Protein 6MRN (pdb70)

Solvent-accessible surface area: 11794 Å² total; per-residue (Å²): 91,33,2,25,39,26,67,63,10,7,22,4,4,6,29,10,1,61,151,44,121,67,0,7,1,25,28,50,82,65,38,9,0,90,91,27,7,50,114,20,0,22,42,16,0,89,1,7,44,15,9,70,87,132,106,76,102,50,2,115,136,86,26,2,110,93,13,88,66,82,25,14,63,126,0,0,65,66,2,21,0,0,6,10,20,6,3,10,8,82,74,9,124,72,53,144,36,0,56,70,62,10,99,96,23,49,100,79,49,196,43,64,98,19,6,13,2,3,4,0,0,2,24,114,117,40,10,0,8,4,0,1,0,35,22,76,60,28,27,49,61,112,108,7,63,117,84,0,75,40,6,1,90,46,0,0,53,24,30,43,189,147,100,57,77,9,93,3,130,40,14,7,86,67,121,1,13,37,140,67,30,124,32,8,0,1,5,2,4,14,6,6,20,31,10,4,122,70,41,118,34,62,4,103,146,74,16,31,136,66,68,68,98,25,1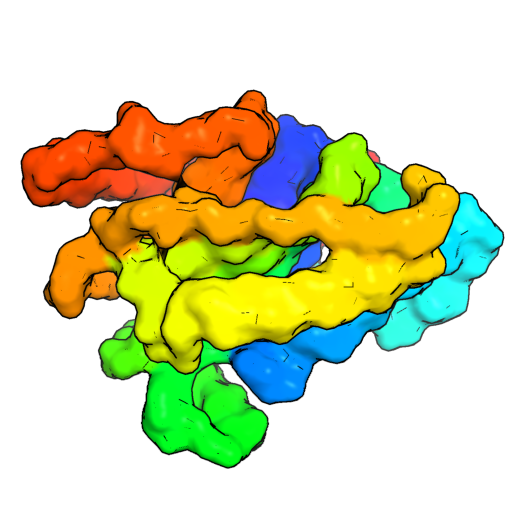33,52,64,6,53,96,24,40,56,90,15,75,138,52,10,81,227,81,82,86,58,58,25,11,95,74

Structure (mmCIF, N/CA/C/O backbone):
data_6MRN
#
_entry.id   6MRN
#
_cell.length_a   40.363
_cell.length_b   74.372
_cell.length_c   77.407
_cell.angle_alpha   90.00
_cell.angle_beta   90.00
_cell.angle_gamma   90.00
#
_symmetry.space_group_name_H-M   'P 21 21 21'
#
loop_
_entity.id
_entity.type
_entity.pdbx_description
1 polymer 'Deubiquitinase and deneddylase Dub2'
2 water water
#
loop_
_atom_site.group_PDB
_atom_site.id
_atom_site.type_symbol
_atom_site.label_atom_id
_atom_site.label_alt_id
_atom_site.label_comp_id
_atom_site.label_asym_id
_atom_site.label_entity_id
_atom_site.label_seq_id
_atom_site.pdbx_PDB_ins_code
_atom_site.Cartn_x
_atom_site.Cartn_y
_atom_site.Cartn_z
_atom_site.occupancy
_atom_site.B_iso_or_equiv
_atom_site.auth_seq_id
_atom_site.auth_comp_id
_atom_site.auth_asym_id
_atom_site.auth_atom_id
_atom_site.pdbx_PDB_model_num
ATOM 1 N N . GLY A 1 1 ? -22.752 17.621 -25.030 1.00 49.08 89 GLY A N 1
ATOM 2 C CA . GLY A 1 1 ? -21.310 17.965 -24.752 1.00 49.90 89 GLY A CA 1
ATOM 3 C C . GLY A 1 1 ? -20.316 17.018 -25.417 1.00 52.64 89 GLY A C 1
ATOM 4 O O . GLY A 1 1 ? -20.531 15.800 -25.446 1.00 49.45 89 GLY A O 1
ATOM 5 N N . ALA A 1 2 ? -19.210 17.562 -25.918 1.00 53.86 90 ALA A N 1
ATOM 6 C CA . ALA A 1 2 ? -18.270 16.775 -26.725 1.00 57.91 90 ALA A CA 1
ATOM 7 C C . ALA A 1 2 ? -17.720 15.514 -26.039 1.00 52.84 90 ALA A C 1
ATOM 8 O O . ALA A 1 2 ? -17.618 14.451 -26.670 1.00 49.32 90 ALA A O 1
ATOM 10 N N . LEU A 1 3 ? -17.405 15.631 -24.748 1.00 47.28 91 LEU A N 1
ATOM 11 C CA . LEU A 1 3 ? -16.741 14.546 -24.001 1.00 43.05 91 LEU A CA 1
ATOM 12 C C . LEU A 1 3 ? -17.701 13.603 -23.294 1.00 41.34 91 LEU A C 1
ATOM 13 O O . LEU A 1 3 ? -17.256 12.822 -22.485 1.00 43.75 91 LEU A O 1
ATOM 18 N N . GLU A 1 4 ? -19.000 13.667 -23.598 1.00 38.79 92 GLU A N 1
ATOM 19 C CA . GLU A 1 4 ? -19.982 12.725 -23.055 1.00 36.98 92 GLU A CA 1
ATOM 20 C C . GLU A 1 4 ? -20.254 11.464 -23.914 1.00 36.79 92 GLU A C 1
ATOM 21 O O . GLU A 1 4 ? -20.901 10.530 -23.436 1.00 34.14 92 GLU A O 1
ATOM 27 N N . ASP A 1 5 ? -19.717 11.411 -25.130 1.00 34.22 93 ASP A N 1
ATOM 28 C CA . ASP A 1 5 ? -19.916 10.294 -26.039 1.00 36.00 93 ASP A CA 1
ATOM 29 C C . ASP A 1 5 ? -18.723 9.310 -25.965 1.00 33.92 93 ASP A C 1
ATOM 30 O O . ASP A 1 5 ? -17.562 9.704 -25.759 1.00 28.75 93 ASP A O 1
ATOM 35 N N . ASN A 1 6 ? -19.026 8.006 -26.034 1.00 35.51 94 ASN A N 1
ATOM 36 C CA . ASN A 1 6 ? -17.997 6.959 -25.875 1.00 34.45 94 ASN A CA 1
ATOM 37 C C . ASN A 1 6 ? -16.782 7.119 -26.809 1.00 38.33 94 ASN A C 1
ATOM 38 O O . ASN A 1 6 ? -15.623 6.972 -26.353 1.00 38.44 94 ASN A O 1
ATOM 43 N N . GLU A 1 7 ? -17.023 7.467 -28.082 1.00 35.42 95 GLU A N 1
ATOM 44 C CA . GLU A 1 7 ? -15.928 7.689 -29.024 1.00 36.16 95 GLU A CA 1
ATOM 45 C C . GLU A 1 7 ? -14.943 8.763 -28.653 1.00 33.86 95 GLU A C 1
ATOM 46 O O . GLU A 1 7 ? -13.734 8.644 -28.919 1.00 29.94 95 GLU A O 1
ATOM 52 N N . HIS A 1 8 ? -15.478 9.882 -28.194 1.00 32.08 96 HIS A N 1
ATOM 53 C CA . HIS A 1 8 ? -14.633 10.975 -27.710 1.00 35.47 96 HIS A CA 1
ATOM 54 C C . HIS A 1 8 ? -13.909 10.558 -26.418 1.00 30.86 96 HIS A C 1
ATOM 55 O O . HIS A 1 8 ? -12.811 11.033 -26.191 1.00 30.62 96 HIS A O 1
ATOM 62 N N . LEU A 1 9 ? -14.482 9.679 -25.601 1.00 27.58 97 LEU A N 1
ATOM 63 C CA . LEU A 1 9 ? -13.723 9.187 -24.431 1.00 30.74 97 LEU A CA 1
ATOM 64 C C . LEU A 1 9 ? -12.619 8.263 -24.925 1.00 29.67 97 LEU A C 1
ATOM 65 O O . LEU A 1 9 ? -11.533 8.235 -24.352 1.00 28.65 97 LEU A O 1
ATOM 70 N N . PHE A 1 10 ? -12.888 7.495 -25.979 1.00 29.32 98 PHE A N 1
ATOM 71 C CA . PHE A 1 10 ? -11.824 6.648 -26.578 1.00 32.46 98 PHE A CA 1
ATOM 72 C C . PHE A 1 10 ? -10.692 7.539 -27.044 1.00 32.02 98 PHE A C 1
ATOM 73 O O . PHE A 1 10 ? -9.538 7.259 -26.749 1.00 30.33 98 PHE A O 1
ATOM 81 N N . GLN A 1 11 ? -11.042 8.623 -27.749 1.00 33.89 99 GLN A N 1
ATOM 82 C CA . GLN A 1 11 ? -10.050 9.543 -28.290 1.00 33.67 99 GLN A CA 1
ATOM 83 C C . GLN A 1 11 ? -9.251 10.205 -27.200 1.00 29.44 99 GLN A C 1
ATOM 84 O O . GLN A 1 11 ? -8.066 10.470 -27.397 1.00 28.17 99 GLN A O 1
ATOM 90 N N . PHE A 1 12 ? -9.892 10.489 -26.064 1.00 27.40 100 PHE A N 1
ATOM 91 C CA . PHE A 1 12 ? -9.178 10.978 -24.884 1.00 26.89 100 PHE A CA 1
ATOM 92 C C . PHE A 1 12 ? -8.213 9.983 -24.278 1.00 27.70 100 PHE A C 1
ATOM 93 O O . PHE A 1 12 ? -7.124 10.328 -23.894 1.00 32.70 100 PHE A O 1
ATOM 101 N N . SER A 1 13 ? -8.602 8.733 -24.194 1.00 27.98 101 SER A N 1
ATOM 102 C CA . SER A 1 13 ? -7.689 7.722 -23.751 1.00 29.46 101 SER A CA 1
ATOM 103 C C . SER A 1 13 ? -6.519 7.490 -24.754 1.00 31.18 101 SER A C 1
ATOM 104 O O . SER A 1 13 ? -5.410 7.221 -24.313 1.00 27.69 101 SER A O 1
ATOM 107 N N . CYS A 1 14 ? -6.765 7.588 -26.064 1.00 29.26 102 CYS A N 1
ATOM 108 C CA . CYS A 1 14 ? -5.686 7.669 -27.025 1.00 28.89 102 CYS A CA 1
ATOM 109 C C . CYS A 1 14 ? -4.760 8.839 -26.742 1.00 29.84 102 CYS A C 1
ATOM 110 O O . CYS A 1 14 ? -3.542 8.687 -26.729 1.00 33.06 102 CYS A O 1
ATOM 113 N N . LEU A 1 15 ? -5.311 10.006 -26.483 1.00 31.43 103 LEU A N 1
ATOM 114 C CA . LEU A 1 15 ? -4.464 11.183 -26.225 1.00 31.99 103 LEU A CA 1
ATOM 115 C C . LEU A 1 15 ? -3.600 10.989 -24.983 1.00 32.78 103 LEU A C 1
ATOM 116 O O . LEU A 1 15 ? -2.407 11.281 -25.018 1.00 35.37 103 LEU A O 1
ATOM 121 N N . MET A 1 16 ? -4.164 10.439 -23.907 1.00 31.54 104 MET A N 1
ATOM 122 C CA . MET A 1 16 ? -3.362 10.190 -22.719 1.00 32.42 104 MET A CA 1
ATOM 123 C C . MET A 1 16 ? -2.237 9.198 -22.982 1.00 36.15 104 MET A C 1
ATOM 124 O O . MET A 1 16 ? -1.138 9.369 -22.436 1.00 32.79 104 MET A O 1
ATOM 129 N N . GLN A 1 17 ? -2.495 8.218 -23.862 1.00 37.08 105 GLN A N 1
ATOM 130 C CA . GLN A 1 17 ? -1.449 7.299 -24.343 1.00 38.78 105 GLN A CA 1
ATOM 131 C C . GLN A 1 17 ? -0.353 8.030 -25.122 1.00 35.35 105 GLN A C 1
ATOM 132 O O . GLN A 1 17 ? 0.828 7.779 -24.851 1.00 31.63 105 GLN A O 1
ATOM 138 N N . ASN A 1 18 ? -0.710 8.935 -26.028 1.00 35.62 106 ASN A N 1
ATOM 139 C CA . ASN A 1 18 ? 0.324 9.664 -26.804 1.00 36.45 106 ASN A CA 1
ATOM 140 C C . ASN A 1 18 ? 1.072 10.698 -25.947 1.00 36.73 106 ASN A C 1
ATOM 141 O O . ASN A 1 18 ? 2.238 10.931 -26.136 1.00 38.19 106 ASN A O 1
ATOM 146 N N . LYS A 1 19 ? 0.423 11.263 -24.951 1.00 41.96 107 LYS A N 1
ATOM 147 C CA . LYS A 1 19 ? 1.122 12.166 -24.021 1.00 42.40 107 LYS A CA 1
ATOM 148 C C . LYS A 1 19 ? 2.030 11.410 -23.044 1.00 40.88 107 LYS A C 1
ATOM 149 O O . LYS A 1 19 ? 3.183 11.761 -22.887 1.00 40.43 107 LYS A O 1
ATOM 155 N N . HIS A 1 20 ? 1.496 10.388 -22.385 1.00 38.46 108 HIS A N 1
ATOM 156 C CA . HIS A 1 20 ? 2.190 9.741 -21.269 1.00 37.55 108 HIS A CA 1
ATOM 157 C C . HIS A 1 20 ? 2.813 8.373 -21.565 1.00 36.64 108 HIS A C 1
ATOM 158 O O . HIS A 1 20 ? 3.607 7.902 -20.783 1.00 36.65 108 HIS A O 1
ATOM 165 N N . ARG A 1 21 ? 2.445 7.726 -22.665 1.00 38.33 109 ARG A N 1
ATOM 166 C CA . ARG A 1 21 ? 3.055 6.443 -23.072 1.00 39.95 109 ARG A CA 1
ATOM 167 C C . ARG A 1 21 ? 2.960 5.280 -22.069 1.00 36.48 109 ARG A C 1
ATOM 168 O O . ARG A 1 21 ? 3.740 4.336 -22.139 1.00 31.52 109 ARG A O 1
ATOM 176 N N . ARG A 1 22 ? 2.008 5.331 -21.146 1.00 37.21 110 ARG A N 1
ATOM 177 C CA . ARG A 1 22 ? 1.822 4.239 -20.191 1.00 34.48 110 ARG A CA 1
ATOM 178 C C . ARG A 1 22 ? 0.350 3.907 -19.893 1.00 32.21 110 ARG A C 1
ATOM 179 O O . ARG A 1 22 ? 0.084 3.182 -18.926 1.00 29.56 110 ARG A O 1
ATOM 187 N N . VAL A 1 23 ? -0.569 4.363 -20.759 1.00 27.61 111 VAL A N 1
ATOM 188 C CA . VAL A 1 23 ? -2.008 4.233 -20.560 1.00 26.30 111 VAL A CA 1
ATOM 189 C C . VAL A 1 23 ? -2.601 3.310 -21.632 1.00 27.26 111 VAL A C 1
ATOM 190 O O . VAL A 1 23 ? -2.377 3.511 -22.817 1.00 29.33 111 VAL A O 1
ATOM 194 N N . LEU A 1 24 ? -3.373 2.320 -21.210 1.00 26.32 112 LEU A N 1
ATOM 195 C CA . LEU A 1 24 ? -4.110 1.501 -22.107 1.00 27.73 112 LEU A CA 1
ATOM 196 C C . LEU A 1 24 ? -5.406 2.232 -22.532 1.00 28.78 112 LEU A C 1
ATOM 197 O O . LEU A 1 24 ? -6.307 2.409 -21.681 1.00 27.93 112 LEU A O 1
ATOM 202 N N . PRO A 1 25 ? -5.528 2.591 -23.848 1.00 27.15 113 PRO A N 1
ATOM 203 C CA . PRO A 1 25 ? -6.780 3.082 -24.350 1.00 27.16 113 PRO A CA 1
ATOM 204 C C . PRO A 1 25 ? -7.916 2.111 -24.108 1.00 27.18 113 PRO A C 1
ATOM 205 O O . PRO A 1 25 ? -7.728 0.902 -24.142 1.00 31.53 113 PRO A O 1
ATOM 209 N N . ILE A 1 26 ? -9.093 2.636 -23.846 1.00 29.40 114 ILE A N 1
ATOM 210 C CA . ILE A 1 26 ? -10.246 1.785 -23.555 1.00 32.12 114 ILE A CA 1
ATOM 211 C C . ILE A 1 26 ? -10.920 1.278 -24.841 1.00 30.98 114 ILE A C 1
ATOM 212 O O . ILE A 1 26 ? -10.674 1.791 -25.916 1.00 31.95 114 ILE A O 1
ATOM 217 N N . ASP A 1 27 ? -11.687 0.200 -24.703 1.00 32.51 115 ASP A N 1
ATOM 218 C CA . ASP A 1 27 ? -12.249 -0.604 -25.777 1.00 34.40 115 ASP A CA 1
ATOM 219 C C . ASP A 1 27 ? -13.759 -0.403 -25.831 1.00 34.36 115 ASP A C 1
ATOM 220 O O . ASP A 1 27 ? -14.510 -1.094 -25.166 1.00 33.83 115 ASP A O 1
ATOM 225 N N . ILE A 1 28 ? -14.198 0.523 -26.647 1.00 31.78 116 ILE A N 1
ATOM 226 C CA . ILE A 1 28 ? -15.610 0.854 -26.657 1.00 35.30 116 ILE A CA 1
ATOM 227 C C . ILE A 1 28 ? -16.511 -0.168 -27.378 1.00 36.75 116 ILE A C 1
ATOM 228 O O . ILE A 1 28 ? -17.721 -0.202 -27.130 1.00 37.78 116 ILE A O 1
ATOM 233 N N . CYS A 1 29 ? -15.935 -1.034 -28.211 1.00 36.03 117 CYS A N 1
ATOM 234 C CA . CYS A 1 29 ? -16.689 -2.193 -28.721 1.00 39.59 117 CYS A CA 1
ATOM 235 C C . CYS A 1 29 ? -17.080 -3.228 -27.670 1.00 36.50 117 CYS A C 1
ATOM 236 O O . CYS A 1 29 ? -17.918 -4.089 -27.968 1.00 32.38 117 CYS A O 1
ATOM 239 N N . ASN A 1 30 ? -16.522 -3.118 -26.455 1.00 34.33 118 ASN A N 1
ATOM 240 C CA . ASN A 1 30 ? -16.939 -3.885 -25.272 1.00 34.21 118 ASN A CA 1
ATOM 241 C C . ASN A 1 30 ? -17.497 -2.970 -24.133 1.00 33.71 118 ASN A C 1
ATOM 242 O O . ASN A 1 30 ? -16.882 -2.826 -23.061 1.00 30.08 118 ASN A O 1
ATOM 247 N N . PRO A 1 31 ? -18.692 -2.377 -24.339 1.00 34.44 119 PRO A N 1
ATOM 248 C CA . PRO A 1 31 ? -19.240 -1.436 -23.339 1.00 33.93 119 PRO A CA 1
ATOM 249 C C . PRO A 1 31 ? -19.323 -2.004 -21.919 1.00 32.79 119 PRO A C 1
ATOM 250 O O . PRO A 1 31 ? -19.802 -3.094 -21.748 1.00 33.14 119 PRO A O 1
ATOM 254 N N . LEU A 1 32 ? -18.859 -1.275 -20.911 1.00 30.95 120 LEU A N 1
ATOM 255 C CA . LEU A 1 32 ? -19.019 -1.738 -19.540 1.00 31.82 120 LEU A CA 1
ATOM 256 C C . LEU A 1 32 ? -20.162 -1.037 -18.842 1.00 31.42 120 LEU A C 1
ATOM 257 O O . LEU A 1 32 ? -20.441 0.151 -19.082 1.00 32.76 120 LEU A O 1
ATOM 262 N N . THR A 1 33 ? -20.799 -1.805 -17.966 1.00 30.78 121 THR A N 1
ATOM 263 C CA . THR A 1 33 ? -21.839 -1.351 -17.100 1.00 29.90 121 THR A CA 1
ATOM 264 C C . THR A 1 33 ? -21.569 -1.982 -15.740 1.00 33.33 121 THR A C 1
ATOM 265 O O . THR A 1 33 ? -20.604 -2.738 -15.574 1.00 32.11 121 THR A O 1
ATOM 269 N N . LYS A 1 34 ? -22.438 -1.713 -14.777 1.00 32.55 122 LYS A N 1
ATOM 270 C CA . LYS A 1 34 ? -22.337 -2.337 -13.476 1.00 37.01 122 LYS A CA 1
ATOM 271 C C . LYS A 1 34 ? -22.479 -3.858 -13.558 1.00 38.18 122 LYS A C 1
ATOM 272 O O . LYS A 1 34 ? -21.987 -4.578 -12.712 1.00 41.25 122 LYS A O 1
ATOM 278 N N . PHE A 1 35 ? -23.132 -4.354 -14.595 1.00 40.01 123 PHE A N 1
ATOM 279 C CA . PHE A 1 35 ? -23.273 -5.799 -14.781 1.00 38.38 123 PHE A CA 1
ATOM 280 C C . PHE A 1 35 ? -21.987 -6.557 -15.158 1.00 36.54 123 PHE A C 1
ATOM 281 O O . PHE A 1 35 ? -21.800 -7.687 -14.732 1.00 40.68 123 PHE A O 1
ATOM 289 N N . ASN A 1 36 ? -21.081 -5.945 -15.899 1.00 33.03 124 ASN A N 1
ATOM 290 C CA . ASN A 1 36 ? -19.931 -6.680 -16.429 1.00 31.02 124 ASN A CA 1
ATOM 291 C C . ASN A 1 36 ? -18.561 -6.057 -16.196 1.00 29.76 124 ASN A C 1
ATOM 292 O O . ASN A 1 36 ? -17.562 -6.602 -16.655 1.00 28.41 124 ASN A O 1
ATOM 297 N N . PHE A 1 37 ? -18.504 -4.895 -15.565 1.00 31.16 125 PHE A N 1
ATOM 298 C CA . PHE A 1 37 ? -17.220 -4.203 -15.386 1.00 34.51 125 PHE A CA 1
ATOM 299 C C . PHE A 1 37 ? -16.239 -5.023 -14.587 1.00 33.98 125 PHE A C 1
ATOM 300 O O . PHE A 1 37 ? -15.139 -5.118 -15.012 1.00 35.81 125 PHE A O 1
ATOM 308 N N . LEU A 1 38 ? -16.621 -5.674 -13.495 1.00 36.34 126 LEU A N 1
ATOM 309 C CA . LEU A 1 38 ? -15.607 -6.382 -12.672 1.00 39.28 126 LEU A CA 1
ATOM 310 C C . LEU A 1 38 ? -14.945 -7.507 -13.463 1.00 36.24 126 LEU A C 1
ATOM 311 O O . LEU A 1 38 ? -13.720 -7.621 -13.553 1.00 36.86 126 LEU A O 1
ATOM 316 N N . GLU A 1 39 ? -15.766 -8.346 -14.044 1.00 37.65 127 GLU A N 1
ATOM 317 C CA . GLU A 1 39 ? -15.267 -9.364 -14.962 1.00 40.29 127 GLU A CA 1
ATOM 318 C C . GLU A 1 39 ? -14.316 -8.833 -16.048 1.00 37.58 127 GLU A C 1
ATOM 319 O O . GLU A 1 39 ? -13.307 -9.484 -16.316 1.00 37.95 127 GLU A O 1
ATOM 325 N N . CYS A 1 40 ? -14.622 -7.697 -16.676 1.00 33.18 128 CYS A N 1
ATOM 326 C CA . CYS A 1 40 ? -13.796 -7.235 -17.804 1.00 36.88 128 CYS A CA 1
ATOM 327 C C . CYS A 1 40 ? -12.439 -6.650 -17.336 1.00 36.60 128 CYS A C 1
ATOM 328 O O . CYS A 1 40 ? -11.397 -6.838 -17.990 1.00 34.85 128 CYS A O 1
ATOM 331 N N . ILE A 1 41 ? -12.456 -5.975 -16.188 1.00 35.31 129 ILE A N 1
ATOM 332 C CA . ILE A 1 41 ? -11.237 -5.493 -15.534 1.00 32.98 129 ILE A CA 1
ATOM 333 C C . ILE A 1 41 ? -10.301 -6.665 -15.238 1.00 31.98 129 ILE A C 1
ATOM 334 O O . ILE A 1 41 ? -9.071 -6.584 -15.502 1.00 28.19 129 ILE A O 1
ATOM 339 N N . CYS A 1 42 ? -10.880 -7.730 -14.674 1.00 29.54 130 CYS A N 1
ATOM 340 C CA . CYS A 1 42 ? -10.131 -8.954 -14.465 1.00 32.10 130 CYS A CA 1
ATOM 341 C C . CYS A 1 42 ? -9.565 -9.535 -15.756 1.00 31.55 130 CYS A C 1
ATOM 342 O O . CYS A 1 42 ? -8.356 -9.765 -15.797 1.00 32.33 130 CYS A O 1
ATOM 345 N N . ASN A 1 43 ? -10.375 -9.703 -16.808 1.00 31.38 131 ASN A N 1
ATOM 346 C CA . ASN A 1 43 ? -9.861 -10.270 -18.082 1.00 34.63 131 ASN A CA 1
ATOM 347 C C . ASN A 1 43 ? -8.730 -9.467 -18.671 1.00 31.62 131 ASN A C 1
ATOM 348 O O . ASN A 1 43 ? -7.779 -10.019 -19.169 1.00 33.78 131 ASN A O 1
ATOM 353 N N . CYS A 1 44 ? -8.835 -8.162 -18.583 1.00 31.76 132 CYS A N 1
ATOM 354 C CA . CYS A 1 44 ? -7.819 -7.279 -19.099 1.00 33.97 132 CYS A CA 1
ATOM 355 C C . CYS A 1 44 ? -6.437 -7.442 -18.409 1.00 36.95 132 CYS A C 1
ATOM 356 O O . CYS A 1 44 ? -5.407 -7.530 -19.092 1.00 36.35 132 CYS A O 1
ATOM 359 N N . LEU A 1 45 ? -6.434 -7.538 -17.071 1.00 35.50 133 LEU A N 1
ATOM 360 C CA . LEU A 1 45 ? -5.204 -7.664 -16.284 1.00 33.59 133 LEU A CA 1
ATOM 361 C C . LEU A 1 45 ? -4.555 -9.045 -16.372 1.00 34.06 133 LEU A C 1
ATOM 362 O O . LEU A 1 45 ? -3.320 -9.128 -16.348 1.00 37.06 133 LEU A O 1
ATOM 367 N N . MET A 1 46 ? -5.363 -10.115 -16.398 1.00 32.36 134 MET A N 1
ATOM 368 C CA . MET A 1 46 ? -4.877 -11.469 -16.769 1.00 32.69 134 MET A CA 1
ATOM 369 C C . MET A 1 46 ? -4.256 -11.431 -18.179 1.00 30.71 134 MET A C 1
ATOM 370 O O . MET A 1 46 ? -3.281 -12.091 -18.392 1.00 28.80 134 MET A O 1
ATOM 375 N N . THR A 1 47 ? -4.836 -10.704 -19.144 1.00 29.60 135 THR A N 1
ATOM 376 C CA . THR A 1 47 ? -4.222 -10.640 -20.485 1.00 32.38 135 THR A CA 1
ATOM 377 C C . THR A 1 47 ? -2.850 -9.935 -20.409 1.00 34.06 135 THR A C 1
ATOM 378 O O . THR A 1 47 ? -1.880 -10.332 -21.082 1.00 33.14 135 THR A O 1
ATOM 382 N N . LYS A 1 48 ? -2.793 -8.895 -19.585 1.00 30.79 136 LYS A N 1
ATOM 383 C CA . LYS A 1 48 ? -1.572 -8.126 -19.354 1.00 29.63 136 LYS A CA 1
ATOM 384 C C . LYS A 1 48 ? -0.515 -8.982 -18.713 1.00 32.01 136 LYS A C 1
ATOM 385 O O . LYS A 1 48 ? 0.652 -8.943 -19.114 1.00 34.51 136 LYS A O 1
ATOM 391 N N . GLN A 1 49 ? -0.933 -9.783 -17.741 1.00 34.10 137 GLN A N 1
ATOM 392 C CA . GLN A 1 49 ? -0.042 -10.716 -17.052 1.00 35.79 137 GLN A CA 1
ATOM 393 C C . GLN A 1 49 ? 0.499 -11.825 -17.975 1.00 35.14 137 GLN A C 1
ATOM 394 O O . GLN A 1 49 ? 1.671 -12.239 -17.886 1.00 33.07 137 GLN A O 1
ATOM 400 N N . SER A 1 50 ? -0.366 -12.340 -18.826 1.00 31.73 138 SER A N 1
ATOM 401 C CA . SER A 1 50 ? 0.075 -13.337 -19.782 1.00 37.87 138 SER A CA 1
ATOM 402 C C . SER A 1 50 ? 1.084 -12.736 -20.779 1.00 36.34 138 SER A C 1
ATOM 403 O O . SER A 1 50 ? 2.087 -13.356 -21.070 1.00 37.35 138 SER A O 1
ATOM 406 N N . VAL A 1 51 ? 0.843 -11.525 -21.275 1.00 33.47 139 VAL A N 1
ATOM 407 C CA . VAL A 1 51 ? 1.838 -10.859 -22.151 1.00 34.42 139 VAL A CA 1
ATOM 408 C C . VAL A 1 51 ? 3.212 -10.745 -21.483 1.00 32.90 139 VAL A C 1
ATOM 409 O O . VAL A 1 51 ? 4.234 -10.900 -22.151 1.00 30.06 139 VAL A O 1
ATOM 413 N N . ASN A 1 52 ? 3.224 -10.488 -20.165 1.00 32.98 140 ASN A N 1
ATOM 414 C CA . ASN A 1 52 ? 4.468 -10.439 -19.367 1.00 29.73 140 ASN A CA 1
ATOM 415 C C . ASN A 1 52 ? 5.302 -11.685 -19.433 1.00 30.07 140 ASN A C 1
ATOM 416 O O . ASN A 1 52 ? 6.534 -11.574 -19.381 1.00 31.10 140 ASN A O 1
ATOM 421 N N . VAL A 1 53 ? 4.678 -12.862 -19.558 1.00 30.47 141 VAL A N 1
ATOM 422 C CA . VAL A 1 53 ? 5.445 -14.140 -19.734 1.00 32.87 141 VAL A CA 1
ATOM 423 C C . VAL A 1 53 ? 5.361 -14.762 -21.109 1.00 32.87 141 VAL A C 1
ATOM 424 O O . VAL A 1 53 ? 5.339 -15.982 -21.264 1.00 32.28 141 VAL A O 1
ATOM 428 N N . ASN A 1 54 ? 5.294 -13.894 -22.106 1.00 36.21 142 ASN A N 1
ATOM 429 C CA . ASN A 1 54 ? 5.413 -14.275 -23.505 1.00 36.30 142 ASN A CA 1
ATOM 430 C C . ASN A 1 54 ? 4.341 -15.227 -23.985 1.00 38.48 142 ASN A C 1
ATOM 431 O O . ASN A 1 54 ? 4.604 -15.989 -24.908 1.00 45.02 142 ASN A O 1
ATOM 436 N N . GLU A 1 55 ? 3.160 -15.189 -23.366 1.00 38.94 143 GLU A N 1
ATOM 437 C CA . GLU A 1 55 ? 1.984 -15.899 -23.868 1.00 42.66 143 GLU A CA 1
ATOM 438 C C . GLU A 1 55 ? 1.104 -14.937 -24.683 1.00 46.00 143 GLU A C 1
ATOM 439 O O . GLU A 1 55 ? 0.433 -14.076 -24.126 1.00 50.20 143 GLU A O 1
ATOM 445 N N . THR A 1 56 ? 1.112 -15.093 -26.004 1.00 45.47 144 THR A N 1
ATOM 446 C CA . THR A 1 56 ? 0.385 -14.195 -26.906 1.00 48.30 144 THR A CA 1
ATOM 447 C C . THR A 1 56 ? -1.055 -14.629 -27.250 1.00 45.75 144 THR A C 1
ATOM 448 O O . THR A 1 56 ? -1.798 -13.881 -27.869 1.00 48.62 144 THR A O 1
ATOM 452 N N . ASP A 1 57 ? -1.457 -15.833 -26.900 1.00 45.80 145 ASP A N 1
ATOM 453 C CA . ASP A 1 57 ? -2.734 -16.360 -27.425 1.00 50.82 145 ASP A CA 1
ATOM 454 C C . ASP A 1 57 ? -3.973 -15.662 -26.811 1.00 51.24 145 ASP A C 1
ATOM 455 O O . ASP A 1 57 ? -4.864 -15.216 -27.526 1.00 48.18 145 ASP A O 1
ATOM 460 N N . MET A 1 58 ? -4.005 -15.577 -25.488 1.00 53.45 146 MET A N 1
ATOM 461 C CA . MET A 1 58 ? -5.020 -14.820 -24.769 1.00 53.73 146 MET A CA 1
ATOM 462 C C . MET A 1 58 ? -4.637 -13.379 -24.923 1.00 56.76 146 MET A C 1
ATOM 463 O O . MET A 1 58 ? -3.814 -12.891 -24.170 1.00 75.30 146 MET A O 1
ATOM 468 N N . CYS A 1 59 ? -5.224 -12.689 -25.868 1.00 51.30 147 CYS A N 1
ATOM 469 C CA . CYS A 1 59 ? -4.638 -11.434 -26.345 1.00 51.85 147 CYS A CA 1
ATOM 470 C C . CYS A 1 59 ? -5.125 -11.326 -27.755 1.00 51.39 147 CYS A C 1
ATOM 471 O O . CYS A 1 59 ? -5.790 -10.343 -28.086 1.00 43.92 147 CYS A O 1
ATOM 474 N N . GLU A 1 60 ? -4.823 -12.354 -28.559 1.00 47.53 148 GLU A N 1
ATOM 475 C CA . GLU A 1 60 ? -5.519 -12.580 -29.816 1.00 51.35 148 GLU A CA 1
ATOM 476 C C . GLU A 1 60 ? -7.007 -12.755 -29.494 1.00 50.24 148 GLU A C 1
ATOM 477 O O . GLU A 1 60 ? -7.842 -12.072 -30.069 1.00 52.67 148 GLU A O 1
ATOM 483 N N . LEU A 1 61 ? -7.321 -13.618 -28.525 1.00 48.65 149 LEU A N 1
ATOM 484 C CA . LEU A 1 61 ? -8.697 -13.789 -27.990 1.00 47.22 149 LEU A CA 1
ATOM 485 C C . LEU A 1 61 ? -9.426 -12.507 -27.518 1.00 44.19 149 LEU A C 1
ATOM 486 O O . LEU A 1 61 ? -10.605 -12.341 -27.778 1.00 40.08 149 LEU A O 1
ATOM 491 N N . PHE A 1 62 ? -8.747 -11.624 -26.799 1.00 39.35 150 PHE A N 1
ATOM 492 C CA . PHE A 1 62 ? -9.397 -10.422 -26.253 1.00 39.86 150 PHE A CA 1
ATOM 493 C C . PHE A 1 62 ? -9.128 -9.100 -27.022 1.00 36.32 150 PHE A C 1
ATOM 494 O O . PHE A 1 62 ? -9.505 -8.016 -26.564 1.00 29.64 150 PHE A O 1
ATOM 502 N N . CYS A 1 63 ? -8.502 -9.216 -28.198 1.00 36.13 151 CYS A N 1
ATOM 503 C CA . CYS A 1 63 ? -8.062 -8.063 -28.989 1.0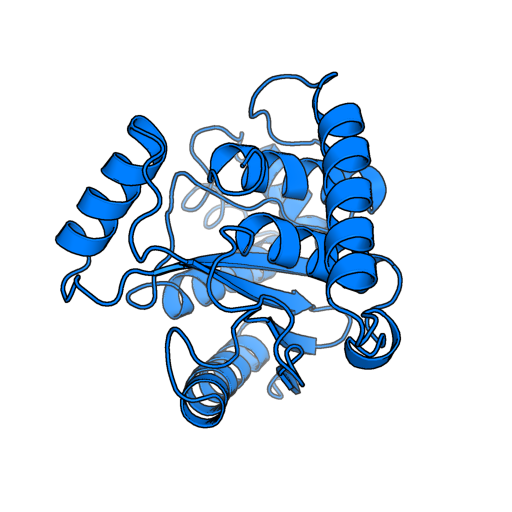0 36.89 151 CYS A CA 1
ATOM 504 C C . CYS A 1 63 ? -9.296 -7.291 -29.385 1.00 33.73 151 CYS A C 1
ATOM 505 O O . CYS A 1 63 ? -10.238 -7.912 -29.776 1.00 32.00 151 CYS A O 1
ATOM 508 N N . PRO A 1 64 ? -9.302 -5.949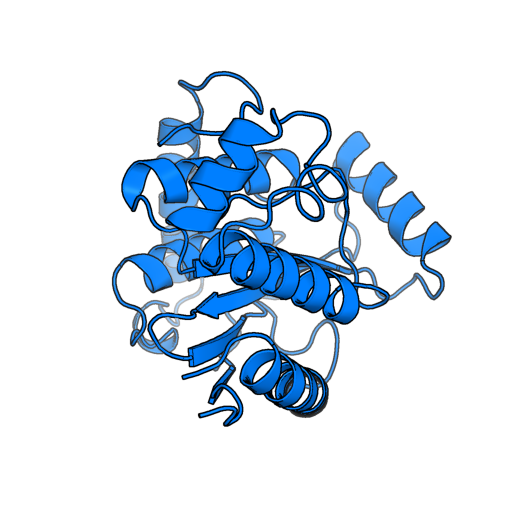 -29.214 1.00 33.09 152 PRO A N 1
ATOM 509 C CA . PRO A 1 64 ? -10.358 -5.080 -29.728 1.00 32.79 152 PRO A CA 1
ATOM 510 C C . PRO A 1 64 ? -10.468 -5.156 -31.277 1.00 35.10 152 PRO A C 1
ATOM 511 O O . PRO A 1 64 ? -9.432 -5.189 -31.964 1.00 36.34 152 PRO A O 1
ATOM 515 N N . PRO A 1 65 ? -11.695 -5.215 -31.816 1.00 34.33 153 PRO A N 1
ATOM 516 C CA . PRO A 1 65 ? -11.856 -5.539 -33.255 1.00 38.25 153 PRO A CA 1
ATOM 517 C C . PRO A 1 65 ? -11.187 -4.570 -34.223 1.00 35.08 153 PRO A C 1
ATOM 518 O O . PRO A 1 65 ? -10.850 -4.976 -35.296 1.00 38.26 153 PRO A O 1
ATOM 522 N N . THR A 1 66 ? -11.028 -3.310 -33.819 1.00 36.03 154 THR A N 1
ATOM 523 C CA . THR A 1 66 ? -10.367 -2.265 -34.596 1.00 37.45 154 THR A CA 1
ATOM 524 C C . THR A 1 66 ? -8.875 -2.085 -34.318 1.00 35.39 154 THR A C 1
ATOM 525 O O . THR A 1 66 ? -8.314 -1.047 -34.645 1.00 35.18 154 THR A O 1
ATOM 529 N N . CYS A 1 67 ? -8.231 -3.082 -33.726 1.00 36.62 155 CYS A N 1
ATOM 530 C CA . CYS A 1 67 ? -6.823 -2.976 -33.308 1.00 36.87 155 CYS A CA 1
ATOM 531 C C . CYS A 1 67 ? -6.174 -4.245 -33.793 1.00 35.09 155 CYS A C 1
ATOM 532 O O . CYS A 1 67 ? -6.809 -5.273 -33.733 1.00 42.78 155 CYS A O 1
ATOM 535 N N . THR A 1 68 ? -4.940 -4.206 -34.271 1.00 36.10 156 THR A N 1
ATOM 536 C CA . THR A 1 68 ? -4.284 -5.446 -34.631 1.00 38.65 156 THR A CA 1
ATOM 537 C C . THR A 1 68 ? -3.796 -6.127 -33.324 1.00 38.56 156 THR A C 1
ATOM 538 O O . THR A 1 68 ? -3.416 -5.446 -32.370 1.00 35.72 156 THR A O 1
ATOM 542 N N . PRO A 1 69 ? -3.849 -7.468 -33.275 1.00 39.85 157 PRO A N 1
ATOM 543 C CA . PRO A 1 69 ? -3.357 -8.265 -32.138 1.00 43.96 157 PRO A CA 1
ATOM 544 C C . PRO A 1 69 ? -1.932 -7.913 -31.684 1.00 43.45 157 PRO A C 1
ATOM 545 O O . PRO A 1 69 ? -1.718 -7.743 -30.488 1.00 41.22 157 PRO A O 1
ATOM 549 N N . GLU A 1 70 ? -0.989 -7.790 -32.618 1.00 37.62 158 GLU A N 1
ATOM 550 C CA . GLU A 1 70 ? 0.376 -7.466 -32.236 1.00 42.86 158 GLU A CA 1
ATOM 551 C C . GLU A 1 70 ? 0.451 -6.086 -31.592 1.00 39.54 158 GLU A C 1
ATOM 552 O O . GLU A 1 70 ? 1.074 -5.923 -30.543 1.00 45.09 158 GLU A O 1
ATOM 558 N N . ASN A 1 71 ? -0.214 -5.104 -32.178 1.00 37.88 159 ASN A N 1
ATOM 559 C CA . ASN A 1 71 ? -0.248 -3.759 -31.579 1.00 35.15 159 ASN A CA 1
ATOM 560 C C . ASN A 1 71 ? -0.910 -3.726 -30.153 1.00 32.11 159 ASN A C 1
ATOM 561 O O . ASN A 1 71 ? -0.504 -2.936 -29.269 1.00 31.60 159 ASN A O 1
ATOM 566 N N . TYR A 1 72 ? -1.910 -4.573 -29.949 1.00 31.00 160 TYR A N 1
ATOM 567 C CA . TYR A 1 72 ? -2.569 -4.673 -28.665 1.00 32.90 160 TYR A CA 1
ATOM 568 C C . TYR A 1 72 ? -1.587 -5.254 -27.628 1.00 33.51 160 TYR A C 1
ATOM 569 O O . TYR A 1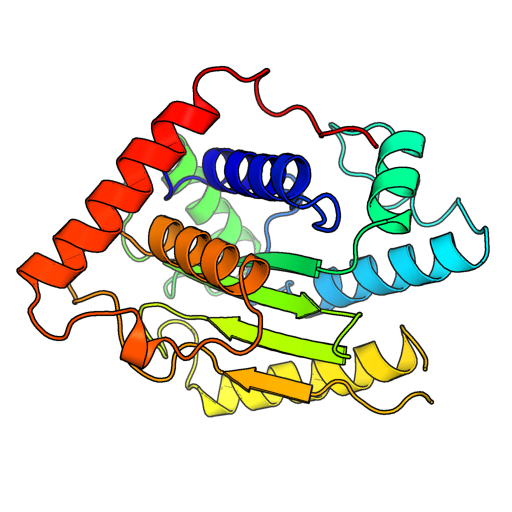 72 ? -1.465 -4.758 -26.522 1.00 32.73 160 TYR A O 1
ATOM 578 N N . ARG A 1 73 ? -0.847 -6.269 -28.035 1.00 36.30 161 ARG A N 1
ATOM 579 C CA . ARG A 1 73 ? 0.161 -6.889 -27.185 1.00 38.32 161 ARG A CA 1
ATOM 580 C C . ARG A 1 73 ? 1.210 -5.873 -26.769 1.00 37.44 161 ARG A C 1
ATOM 581 O O . ARG A 1 73 ? 1.614 -5.813 -25.597 1.00 31.30 161 ARG A O 1
ATOM 589 N N . ARG A 1 74 ? 1.646 -5.079 -27.742 1.00 36.48 162 ARG A N 1
ATOM 590 C CA . ARG A 1 74 ? 2.657 -4.065 -27.487 1.00 37.97 162 ARG A CA 1
ATOM 591 C C . ARG A 1 74 ? 2.174 -3.022 -26.499 1.00 35.86 162 ARG A C 1
ATOM 592 O O . ARG A 1 74 ? 2.961 -2.604 -25.673 1.00 29.53 162 ARG A O 1
ATOM 600 N N . LEU A 1 75 ? 0.897 -2.607 -26.611 1.00 35.20 163 LEU A N 1
ATOM 601 C CA . LEU A 1 75 ? 0.344 -1.567 -25.753 1.00 34.85 163 LEU A CA 1
ATOM 602 C C . LEU A 1 75 ? 0.142 -2.075 -24.323 1.00 34.49 163 LEU A C 1
ATOM 603 O O . LEU A 1 75 ? 0.327 -1.313 -23.346 1.00 28.60 163 LEU A O 1
ATOM 608 N N . LEU A 1 76 ? -0.270 -3.341 -24.216 1.00 33.85 164 LEU A N 1
ATOM 609 C CA . LEU A 1 76 ? -0.391 -3.989 -22.930 1.00 34.46 164 LEU A CA 1
ATOM 610 C C . LEU A 1 76 ? 0.972 -4.130 -22.287 1.00 33.58 164 LEU A C 1
ATOM 611 O O . LEU A 1 76 ? 1.121 -4.033 -21.073 1.00 32.40 164 LEU A O 1
ATOM 616 N N . CYS A 1 77 ? 1.970 -4.394 -23.107 1.00 35.26 165 CYS A N 1
ATOM 617 C CA . CYS A 1 77 ? 3.317 -4.573 -22.612 1.00 35.61 165 CYS A CA 1
ATOM 618 C C . CYS A 1 77 ? 3.765 -3.341 -21.820 1.00 36.40 165 CYS A C 1
ATOM 619 O O . CYS A 1 77 ? 4.212 -3.464 -20.666 1.00 36.36 165 CYS A O 1
ATOM 622 N N . THR A 1 78 ? 3.553 -2.152 -22.397 1.00 32.98 166 THR A N 1
ATOM 623 C CA . THR A 1 78 ? 4.025 -0.914 -21.809 1.00 31.65 166 THR A CA 1
ATOM 624 C C . THR A 1 78 ? 3.036 -0.140 -20.940 1.00 29.15 166 THR A C 1
ATOM 625 O O . THR A 1 78 ? 3.411 0.880 -20.416 1.00 29.65 166 THR A O 1
ATOM 629 N N . SER A 1 79 ? 1.793 -0.585 -20.798 1.00 26.76 167 SER A N 1
ATOM 630 C CA . SER A 1 79 ? 0.801 0.160 -20.009 1.00 26.27 167 SER A CA 1
ATOM 631 C C . SER A 1 79 ? 0.972 -0.146 -18.543 1.00 24.99 167 SER A C 1
ATOM 632 O O . SER A 1 79 ? 1.172 -1.283 -18.207 1.00 23.26 167 SER A O 1
ATOM 635 N N . SER A 1 80 ? 0.954 0.866 -17.678 1.00 27.03 168 SER A N 1
ATOM 636 C CA . SER A 1 80 ? 0.821 0.655 -16.200 1.00 27.62 168 SER A CA 1
ATOM 637 C C . SER A 1 80 ? -0.480 1.278 -15.607 1.00 27.02 168 SER A C 1
ATOM 638 O O . SER A 1 80 ? -0.866 1.019 -14.473 1.00 29.51 168 SER A O 1
ATOM 641 N N . VAL A 1 81 ? -1.211 2.000 -16.428 1.00 26.01 169 VAL A N 1
ATOM 642 C CA . VAL A 1 81 ? -2.414 2.663 -16.024 1.00 24.44 169 VAL A CA 1
ATOM 643 C C . VAL A 1 81 ? -3.510 2.228 -16.964 1.00 25.45 169 VAL A C 1
ATOM 644 O O . VAL A 1 81 ? -3.408 2.343 -18.235 1.00 25.74 169 VAL A O 1
ATOM 648 N N . PHE A 1 82 ? -4.555 1.721 -16.336 1.00 25.99 170 PHE A N 1
ATOM 649 C CA . PHE A 1 82 ? -5.718 1.135 -16.993 1.00 27.07 170 PHE A CA 1
ATOM 650 C C . PHE A 1 82 ? -7.002 1.833 -16.607 1.00 27.06 170 PHE A C 1
ATOM 651 O O . PHE A 1 82 ? -7.559 1.546 -15.567 1.00 29.38 170 PHE A O 1
ATOM 659 N N . PRO A 1 83 ? -7.465 2.757 -17.442 1.00 28.27 171 PRO A N 1
ATOM 660 C CA . PRO A 1 83 ? -8.715 3.406 -17.218 1.00 29.46 171 PRO A CA 1
ATOM 661 C C . PRO A 1 83 ? -9.839 2.607 -17.785 1.00 28.92 171 PRO A C 1
ATOM 662 O O . PRO A 1 83 ? -9.699 2.026 -18.846 1.00 37.41 171 PRO A O 1
ATOM 666 N N . PHE A 1 84 ? -10.941 2.583 -17.061 1.00 29.72 172 PHE A N 1
ATOM 667 C CA . PHE A 1 84 ? -12.180 1.934 -17.473 1.00 30.39 172 PHE A CA 1
ATOM 668 C C . PHE A 1 84 ? -13.325 2.828 -17.090 1.00 31.12 172 PHE A C 1
ATOM 669 O O . PHE A 1 84 ? -13.401 3.315 -15.938 1.00 30.43 172 PHE A O 1
ATOM 677 N N . VAL A 1 85 ? -14.203 3.027 -18.055 1.00 30.73 173 VAL A N 1
ATOM 678 C CA . VAL A 1 85 ? -15.345 3.843 -17.885 1.00 33.66 173 VAL A CA 1
ATOM 679 C C . VAL A 1 85 ? -16.594 2.946 -17.978 1.00 35.82 173 VAL A C 1
ATOM 680 O O . VAL A 1 85 ? -16.798 2.198 -18.946 1.00 32.80 173 VAL A O 1
ATOM 684 N N . MET A 1 86 ? -17.416 3.057 -16.937 1.00 37.02 174 MET A N 1
ATOM 685 C CA . MET A 1 86 ? -18.702 2.400 -16.790 1.00 38.10 174 MET A CA 1
ATOM 686 C C . MET A 1 86 ? -19.853 3.387 -17.093 1.00 35.99 174 MET A C 1
ATOM 687 O O . MET A 1 86 ? -19.880 4.502 -16.577 1.00 31.98 174 MET A O 1
ATOM 692 N N . TRP A 1 87 ? -20.805 2.952 -17.917 1.00 36.75 175 TRP A N 1
ATOM 693 C CA . TRP A 1 87 ? -21.997 3.722 -18.298 1.00 31.33 175 TRP A CA 1
ATOM 694 C C . TRP A 1 87 ? -23.137 3.145 -17.476 1.00 28.70 175 TRP A C 1
ATOM 695 O O . TRP A 1 87 ? -23.203 1.940 -17.221 1.00 29.61 175 TRP A O 1
ATOM 706 N N . HIS A 1 88 ? -24.069 3.969 -17.095 1.00 29.94 176 HIS A N 1
ATOM 707 C CA . HIS A 1 88 ? -25.118 3.542 -16.138 1.00 31.46 176 HIS A CA 1
ATOM 708 C C . HIS A 1 88 ? -26.353 4.401 -16.274 1.00 28.84 176 HIS A C 1
ATOM 709 O O . HIS A 1 88 ? -26.269 5.586 -16.580 1.00 28.62 176 HIS A O 1
ATOM 716 N N . ASP A 1 89 ? -27.499 3.792 -16.060 1.00 29.15 177 ASP A N 1
ATOM 717 C CA . ASP A 1 89 ? -28.796 4.476 -16.136 1.00 31.81 177 ASP A CA 1
ATOM 718 C C . ASP A 1 89 ? -29.598 3.726 -15.125 1.00 32.75 177 ASP A C 1
ATOM 719 O O . ASP A 1 89 ? -29.697 2.512 -15.278 1.00 29.32 177 ASP A O 1
ATOM 724 N N . PRO A 1 90 ? -30.126 4.406 -14.061 1.00 34.29 178 PRO A N 1
ATOM 725 C CA . PRO A 1 90 ? -30.830 3.615 -13.046 1.00 35.64 178 PRO A CA 1
ATOM 726 C C . PRO A 1 90 ? -32.176 2.994 -13.483 1.00 39.35 178 PRO A C 1
ATOM 727 O O . PRO A 1 90 ? -32.671 2.154 -12.750 1.00 42.87 178 PRO A O 1
ATOM 731 N N . SER A 1 91 ? -32.733 3.340 -14.652 1.00 43.07 179 SER A N 1
ATOM 732 C CA . SER A 1 91 ? -33.915 2.619 -15.216 1.00 47.26 179 SER A CA 1
ATOM 733 C C . SER A 1 91 ? -33.673 1.166 -15.533 1.00 48.49 179 SER A C 1
ATOM 734 O O . SER A 1 91 ? -34.584 0.336 -15.372 1.00 59.82 179 SER A O 1
ATOM 737 N N . ALA A 1 92 ? -32.492 0.854 -16.071 1.00 43.91 180 ALA A N 1
ATOM 738 C CA . ALA A 1 92 ? -32.288 -0.476 -16.645 1.00 41.23 180 ALA A CA 1
ATOM 739 C C . ALA A 1 92 ? -31.909 -1.460 -15.557 1.00 39.59 180 ALA A C 1
ATOM 740 O O . ALA A 1 92 ? -31.110 -1.160 -14.678 1.00 37.27 180 ALA A O 1
ATOM 742 N N . ASP A 1 93 ? -32.555 -2.619 -15.598 1.00 45.10 181 ASP A N 1
ATOM 743 C CA . ASP A 1 93 ? -32.285 -3.748 -14.699 1.00 44.29 181 ASP A CA 1
ATOM 744 C C . ASP A 1 93 ? -31.898 -5.037 -15.440 1.00 40.73 181 ASP A C 1
ATOM 745 O O . ASP A 1 93 ? -31.894 -6.101 -14.826 1.00 36.66 181 ASP A O 1
ATOM 750 N N . THR A 1 94 ? -31.572 -4.933 -16.739 1.00 35.23 182 THR A N 1
ATOM 751 C CA . THR A 1 94 ? -30.921 -6.002 -17.473 1.00 36.25 182 THR A CA 1
ATOM 752 C C . THR A 1 94 ? -29.754 -5.403 -18.236 1.00 36.00 182 THR A C 1
ATOM 753 O O . THR A 1 94 ? -29.736 -4.216 -18.435 1.00 36.11 182 THR A O 1
ATOM 757 N N . GLN A 1 95 ? -28.816 -6.235 -18.672 1.00 31.11 183 GLN A N 1
ATOM 758 C CA . GLN A 1 95 ? -27.730 -5.811 -19.523 1.00 35.78 183 GLN A CA 1
ATOM 759 C C . GLN A 1 95 ? -28.216 -5.448 -20.944 1.00 36.08 183 GLN A C 1
ATOM 760 O O . GLN A 1 95 ? -27.753 -4.478 -21.501 1.00 35.77 183 GLN A O 1
ATOM 766 N N . GLU A 1 96 ? -29.153 -6.187 -21.521 1.00 37.77 184 GLU A N 1
ATOM 767 C CA . GLU A 1 96 ? -29.641 -5.844 -22.867 1.00 38.39 184 GLU A CA 1
ATOM 768 C C . GLU A 1 96 ? -30.391 -4.505 -22.845 1.00 37.56 184 GLU A C 1
ATOM 769 O O . GLU A 1 96 ? -30.289 -3.734 -23.793 1.00 37.20 184 GLU A O 1
ATOM 775 N N . ALA A 1 97 ? -31.101 -4.198 -21.757 1.00 35.87 185 ALA A N 1
ATOM 776 C CA . ALA A 1 97 ? -31.749 -2.872 -21.647 1.00 34.42 185 ALA A CA 1
ATOM 777 C C . ALA A 1 97 ? -30.700 -1.770 -21.501 1.00 32.85 185 ALA A C 1
ATOM 778 O O . ALA A 1 97 ? -30.669 -0.791 -22.254 1.00 31.14 185 ALA A O 1
ATOM 780 N N . MET A 1 98 ? -29.813 -1.977 -20.542 1.00 31.53 186 MET A N 1
ATOM 781 C CA . MET A 1 98 ? -28.683 -1.088 -20.332 1.00 31.30 186 MET A CA 1
ATOM 782 C C . MET A 1 98 ? -27.976 -0.829 -21.650 1.00 27.79 186 MET A C 1
ATOM 783 O O . MET A 1 98 ? -27.822 0.294 -22.033 1.00 28.50 186 MET A O 1
ATOM 788 N N . LEU A 1 99 ? -27.665 -1.843 -22.421 1.00 30.61 187 LEU A N 1
ATOM 789 C CA . LEU A 1 99 ? -26.969 -1.581 -23.705 1.00 33.29 187 LEU A CA 1
ATOM 790 C C . LEU A 1 99 ? -27.809 -0.952 -24.819 1.00 34.39 187 LEU A C 1
ATOM 791 O O . LEU A 1 99 ? -27.281 -0.167 -25.652 1.00 36.69 187 LEU A O 1
ATOM 796 N N . THR A 1 100 ? -29.092 -1.300 -24.859 1.00 30.76 188 THR A N 1
ATOM 797 C CA . THR A 1 100 ? -30.045 -0.650 -25.776 1.00 30.22 188 THR A CA 1
ATOM 798 C C . THR A 1 100 ? -30.179 0.855 -25.512 1.00 32.31 188 THR A C 1
ATOM 799 O O . THR A 1 100 ? -30.205 1.654 -26.461 1.00 33.27 188 THR A O 1
ATOM 803 N N . LYS A 1 101 ? -30.261 1.235 -24.222 1.00 32.56 189 LYS A N 1
ATOM 804 C CA . LYS A 1 101 ? -30.380 2.646 -23.808 1.00 29.65 189 LYS A CA 1
ATOM 805 C C . LYS A 1 101 ? -29.089 3.391 -24.036 1.00 29.47 189 LYS A C 1
ATOM 806 O O . LYS A 1 101 ? -29.094 4.541 -24.462 1.00 32.65 189 LYS A O 1
ATOM 812 N N . MET A 1 102 ? -27.973 2.731 -23.769 1.00 28.05 190 MET A N 1
ATOM 813 C CA . MET A 1 102 ? -26.686 3.261 -24.126 1.00 30.83 190 MET A CA 1
ATOM 814 C C . MET A 1 102 ? -26.557 3.545 -25.625 1.00 31.39 190 MET A C 1
ATOM 815 O O . MET A 1 102 ? -26.124 4.621 -25.954 1.00 31.63 190 MET A O 1
ATOM 820 N N . ASP A 1 103 ? -26.914 2.622 -26.514 1.00 34.27 191 ASP A N 1
ATOM 821 C CA . ASP A 1 103 ? -26.790 2.873 -27.984 1.00 38.52 191 ASP A CA 1
ATOM 822 C C . ASP A 1 103 ? -27.666 4.030 -28.427 1.00 39.33 191 ASP A C 1
ATOM 823 O O . ASP A 1 103 ? -27.241 4.790 -29.278 1.00 39.56 191 ASP A O 1
ATOM 828 N N . GLN A 1 104 ? -28.884 4.138 -27.857 1.00 40.66 192 GLN A N 1
ATOM 829 C CA . GLN A 1 104 ? -29.822 5.255 -28.108 1.00 41.65 192 GLN A CA 1
ATOM 830 C C . GLN A 1 104 ? -29.236 6.611 -27.796 1.00 41.30 192 GLN A C 1
ATOM 831 O O . GLN A 1 104 ? -29.340 7.516 -28.611 1.00 39.96 192 GLN A O 1
ATOM 837 N N . THR A 1 105 ? -28.694 6.761 -26.587 1.00 38.29 193 THR A N 1
ATOM 838 C CA . THR A 1 105 ? -28.145 8.047 -26.167 1.00 43.66 193 THR A CA 1
ATOM 839 C C . THR A 1 105 ? -26.953 8.446 -27.029 1.00 47.50 193 THR A C 1
ATOM 840 O O . THR A 1 105 ? -26.829 9.621 -27.372 1.00 53.02 193 THR A O 1
ATOM 844 N N . MET A 1 106 ? -26.099 7.486 -27.398 1.00 50.45 194 MET A N 1
ATOM 845 C CA . MET A 1 106 ? -24.925 7.781 -28.236 1.00 52.09 194 MET A CA 1
ATOM 846 C C . MET A 1 106 ? -25.345 8.112 -29.655 1.00 52.97 194 MET A C 1
ATOM 847 O O . MET A 1 106 ? -24.714 8.945 -30.268 1.00 63.58 194 MET A O 1
ATOM 852 N N . SER A 1 107 ? -26.395 7.476 -30.169 1.00 55.09 195 SER A N 1
ATOM 853 C CA . SER A 1 107 ? -26.901 7.755 -31.531 1.00 54.55 195 SER A CA 1
ATOM 854 C C . SER A 1 107 ? -27.662 9.069 -31.659 1.00 55.67 195 SER A C 1
ATOM 855 O O . SER A 1 107 ? -27.533 9.736 -32.675 1.00 63.51 195 SER A O 1
ATOM 858 N N . SER A 1 108 ? -28.471 9.424 -30.654 1.00 58.73 196 SER A N 1
ATOM 859 C CA . SER A 1 108 ? -29.317 10.634 -30.683 1.00 56.04 196 SER A CA 1
ATOM 860 C C . SER A 1 108 ? -28.690 11.845 -29.992 1.00 62.49 196 SER A C 1
ATOM 861 O O . SER A 1 108 ? -28.864 12.981 -30.443 1.00 64.15 196 SER A O 1
ATOM 864 N N . GLY A 1 109 ? -27.997 11.603 -28.878 1.00 62.22 197 GLY A N 1
ATOM 865 C CA . GLY A 1 109 ? -27.395 12.658 -28.085 1.00 55.69 197 GLY A CA 1
ATOM 866 C C . GLY A 1 109 ? -28.136 12.896 -26.790 1.00 62.00 197 GLY A C 1
ATOM 867 O O . GLY A 1 109 ? -27.549 13.390 -25.829 1.00 65.93 197 GLY A O 1
ATOM 868 N N . ARG A 1 110 ? -29.415 12.546 -26.718 1.00 62.92 198 ARG A N 1
ATOM 869 C CA . ARG A 1 110 ? -30.200 12.947 -25.548 1.00 65.93 198 ARG A CA 1
ATOM 870 C C . ARG A 1 110 ? -29.694 12.240 -24.302 1.00 64.34 198 ARG A C 1
ATOM 871 O O . ARG A 1 110 ? -29.678 11.023 -24.237 1.00 66.37 198 ARG A O 1
ATOM 879 N N . VAL A 1 111 ? -29.231 13.019 -23.336 1.00 67.23 199 VAL A N 1
ATOM 880 C CA . VAL A 1 111 ? -28.539 12.482 -22.156 1.00 70.66 199 VAL A CA 1
ATOM 881 C C . VAL A 1 111 ? -29.505 11.688 -21.251 1.00 65.25 199 VAL A C 1
ATOM 882 O O . VAL A 1 111 ? -29.278 10.502 -20.974 1.00 66.74 199 VAL A O 1
ATOM 886 N N . GLY A 1 112 ? -30.586 12.315 -20.805 1.00 57.40 200 GLY A N 1
ATOM 887 C CA . GLY A 1 112 ? -31.539 11.612 -19.940 1.00 53.15 200 GLY A CA 1
ATOM 888 C C . GLY A 1 112 ? -30.953 11.443 -18.545 1.00 48.26 200 GLY A C 1
ATOM 889 O O . GLY A 1 112 ? -30.418 12.387 -17.965 1.00 38.42 200 GLY A O 1
ATOM 890 N N . ASN A 1 113 ? -31.045 10.245 -18.002 1.00 48.17 201 ASN A N 1
ATOM 891 C CA . ASN A 1 113 ? -30.492 9.986 -16.671 1.00 56.36 201 ASN A CA 1
ATOM 892 C C . ASN A 1 113 ? -29.166 9.205 -16.730 1.00 53.69 201 ASN A C 1
ATOM 893 O O . ASN A 1 113 ? -28.661 8.794 -15.694 1.00 51.91 201 ASN A O 1
ATOM 898 N N . SER A 1 114 ? -28.598 9.037 -17.931 1.00 46.43 202 SER A N 1
ATOM 899 C CA . SER A 1 114 ? -27.312 8.349 -18.128 1.00 42.49 202 SER A CA 1
ATOM 900 C C . SER A 1 114 ? -26.135 9.046 -17.409 1.00 39.57 202 SER A C 1
ATOM 901 O O . SER A 1 114 ? -26.213 10.216 -17.109 1.00 43.50 202 SER A O 1
ATOM 904 N N . HIS A 1 115 ? -25.050 8.334 -17.151 1.00 34.33 203 HIS A N 1
ATOM 905 C CA . HIS A 1 115 ? -23.948 8.873 -16.359 1.00 32.37 203 HIS A CA 1
ATOM 906 C C . HIS A 1 115 ? -22.684 8.041 -16.588 1.00 30.95 203 HIS A C 1
ATOM 907 O O . HIS A 1 115 ? -22.768 6.847 -16.775 1.00 30.74 203 HIS A O 1
ATOM 914 N N . TRP A 1 116 ? -21.514 8.651 -16.571 1.00 29.84 204 TRP A N 1
ATOM 915 C CA . TRP A 1 116 ? -20.270 7.896 -16.624 1.00 29.71 204 TRP A CA 1
ATOM 916 C C . TRP A 1 116 ? -19.535 7.932 -15.272 1.00 27.91 204 TRP A C 1
ATOM 917 O O . TRP A 1 116 ? -19.428 8.983 -14.694 1.00 29.84 204 TRP A O 1
ATOM 928 N N . VAL A 1 117 ? -19.003 6.810 -14.803 1.00 28.28 205 VAL A N 1
ATOM 929 C CA . VAL 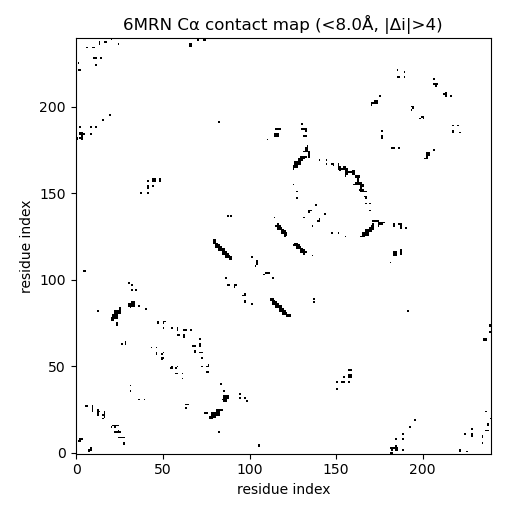A 1 117 ? -17.951 6.805 -13.746 1.00 28.97 205 VAL A CA 1
ATOM 930 C C . VAL A 1 117 ? -16.632 6.180 -14.239 1.00 30.06 205 VAL A C 1
ATOM 931 O O . VAL A 1 117 ? -16.577 5.561 -15.309 1.00 28.85 205 VAL A O 1
ATOM 935 N N . LEU A 1 118 ? -15.587 6.352 -13.422 1.00 30.29 206 LEU A N 1
ATOM 936 C CA . LEU A 1 118 ? -14.214 5.961 -13.739 1.00 28.05 206 LEU A CA 1
ATOM 937 C C . LEU A 1 118 ? -13.617 5.036 -12.703 1.00 26.57 206 LEU A C 1
ATOM 938 O O . LEU A 1 118 ? -13.690 5.306 -11.504 1.00 26.58 206 LEU A O 1
ATOM 943 N N . VAL A 1 119 ? -13.018 3.962 -13.201 1.00 26.93 207 VAL A N 1
ATOM 944 C CA . VAL A 1 119 ? -12.038 3.188 -12.483 1.00 29.04 207 VAL A CA 1
ATOM 945 C C . VAL A 1 119 ? -10.664 3.215 -13.194 1.00 28.83 207 VAL A C 1
ATOM 946 O O . VAL A 1 119 ? -10.559 2.970 -14.420 1.00 29.23 207 VAL A O 1
ATOM 950 N N . ILE A 1 120 ? -9.647 3.556 -12.409 1.00 27.49 208 ILE A N 1
ATOM 951 C CA . ILE A 1 120 ? -8.236 3.478 -12.807 1.00 27.77 208 ILE A CA 1
ATOM 952 C C . ILE A 1 120 ? -7.565 2.384 -11.996 1.00 28.86 208 ILE A C 1
ATOM 953 O O . ILE A 1 120 ? -7.630 2.388 -10.728 1.00 30.49 208 ILE A O 1
ATOM 958 N N . VAL A 1 121 ? -6.960 1.444 -12.724 1.00 26.73 209 VAL A N 1
ATOM 959 C CA . VAL A 1 121 ? -6.073 0.468 -12.136 1.00 26.39 209 VAL A CA 1
ATOM 960 C C . VAL A 1 121 ? -4.644 0.884 -12.487 1.00 27.22 209 VAL A C 1
ATOM 961 O O . VAL A 1 121 ? -4.301 1.176 -13.645 1.00 24.13 209 VAL A O 1
ATOM 965 N N . ASP A 1 122 ? -3.835 0.992 -11.451 1.00 26.80 210 ASP A N 1
ATOM 966 C CA . ASP A 1 122 ? -2.471 1.423 -11.584 1.00 28.56 210 ASP A CA 1
ATOM 967 C C . ASP A 1 122 ? -1.616 0.307 -11.008 1.00 30.51 210 ASP A C 1
ATOM 968 O O . ASP A 1 122 ? -1.626 0.111 -9.763 1.00 33.93 210 ASP A O 1
ATOM 973 N N . ILE A 1 123 ? -0.934 -0.439 -11.891 1.00 28.27 211 ILE A N 1
ATOM 974 C CA . ILE A 1 123 ? 0.012 -1.476 -11.462 1.00 30.90 211 ILE A CA 1
ATOM 975 C C . ILE A 1 123 ? 1.371 -0.965 -10.998 1.00 30.91 211 ILE A C 1
ATOM 976 O O . ILE A 1 123 ? 2.099 -1.742 -10.471 1.00 32.69 211 ILE A O 1
ATOM 981 N N . GLU A 1 124 ? 1.743 0.295 -11.234 1.00 34.47 212 GLU A N 1
ATOM 982 C CA . GLU A 1 124 ? 2.980 0.837 -10.660 1.00 36.02 212 GLU A CA 1
ATOM 983 C C . GLU A 1 124 ? 2.771 1.110 -9.153 1.00 39.23 212 GLU A C 1
ATOM 984 O O . GLU A 1 124 ? 3.694 0.960 -8.378 1.00 37.52 212 GLU A O 1
ATOM 990 N N . TYR A 1 125 ? 1.572 1.529 -8.752 1.00 42.63 213 TYR A N 1
ATOM 991 C CA . TYR A 1 125 ? 1.260 1.789 -7.328 1.00 43.44 213 TYR A CA 1
ATOM 992 C C . TYR A 1 125 ? 0.385 0.692 -6.698 1.00 45.31 213 TYR A C 1
ATOM 993 O O . TYR A 1 125 ? 0.121 0.749 -5.504 1.00 54.12 213 TYR A O 1
ATOM 1002 N N . ARG A 1 126 ? -0.022 -0.324 -7.480 1.00 41.00 214 ARG A N 1
ATOM 1003 C CA . ARG A 1 126 ? -0.865 -1.413 -7.004 1.00 36.61 214 ARG A CA 1
ATOM 1004 C C . ARG A 1 126 ? -2.069 -0.794 -6.305 1.00 36.68 214 ARG A C 1
ATOM 1005 O O . ARG A 1 126 ? -2.313 -0.992 -5.103 1.00 35.98 214 ARG A O 1
ATOM 1013 N N . CYS A 1 127 ? -2.805 -0.010 -7.079 1.00 34.11 215 CYS A N 1
ATOM 1014 C CA . CYS A 1 127 ? -3.923 0.734 -6.557 1.00 34.88 215 CYS A CA 1
ATOM 1015 C C . CYS A 1 127 ? -5.090 0.736 -7.571 1.00 33.10 215 CYS A C 1
ATOM 1016 O O . CYS A 1 127 ? -4.884 0.739 -8.795 1.00 27.75 215 CYS A O 1
ATOM 1019 N N . VAL A 1 128 ? -6.293 0.632 -7.028 1.00 29.51 216 VAL A N 1
ATOM 1020 C CA . VAL A 1 128 ? -7.520 0.888 -7.748 1.00 29.86 216 VAL A CA 1
ATOM 1021 C C . VAL A 1 128 ? -8.182 2.140 -7.236 1.00 30.11 216 VAL A C 1
ATOM 1022 O O . VAL A 1 128 ? -8.494 2.241 -6.036 1.00 34.45 216 VAL A O 1
ATOM 1026 N N . THR A 1 129 ? -8.411 3.085 -8.134 1.00 29.81 217 THR A N 1
ATOM 1027 C CA . THR A 1 129 ? -9.039 4.354 -7.797 1.00 28.19 217 THR A CA 1
ATOM 1028 C C . THR A 1 129 ? -10.418 4.537 -8.470 1.00 29.83 217 THR A C 1
ATOM 1029 O O . THR A 1 129 ? -10.571 4.332 -9.695 1.00 32.52 217 THR A O 1
ATOM 1033 N N . PHE A 1 130 ? -11.419 4.921 -7.676 1.00 27.88 218 PHE A N 1
ATOM 1034 C CA . PHE A 1 130 ? -12.757 5.171 -8.176 1.00 29.34 218 PHE A CA 1
ATOM 1035 C C . PHE A 1 130 ? -13.086 6.664 -8.224 1.00 28.27 218 PHE A C 1
ATOM 1036 O O . PHE A 1 130 ? -12.798 7.386 -7.291 1.00 30.71 218 PHE A O 1
ATOM 1044 N N . PHE A 1 131 ? -13.673 7.126 -9.319 1.00 27.06 219 PHE A N 1
ATOM 1045 C CA . PHE A 1 131 ? -14.137 8.509 -9.404 1.00 28.94 219 PHE A CA 1
ATOM 1046 C C . PHE A 1 131 ? -15.566 8.589 -9.939 1.00 28.54 219 PHE A C 1
ATOM 1047 O O . PHE A 1 131 ? -15.850 8.085 -11.060 1.00 29.12 219 PHE A O 1
ATOM 1055 N N . ASP A 1 132 ? -16.432 9.251 -9.160 1.00 28.45 220 ASP A N 1
ATOM 1056 C CA . ASP A 1 132 ? -17.814 9.601 -9.555 1.00 29.68 220 ASP A CA 1
ATOM 1057 C C . ASP A 1 132 ? -18.056 11.075 -9.297 1.00 28.90 220 ASP A C 1
ATOM 1058 O O . ASP A 1 132 ? -18.128 11.503 -8.128 1.00 29.41 220 ASP A O 1
ATOM 1063 N N . SER A 1 133 ? -18.248 11.840 -10.373 1.00 26.88 221 SER A N 1
ATOM 1064 C CA . SER A 1 133 ? -18.449 13.294 -10.289 1.00 26.67 221 SER A CA 1
ATOM 1065 C C . SER A 1 133 ? -19.681 13.708 -9.443 1.00 28.39 221 SER A C 1
ATOM 1066 O O . SER A 1 133 ? -19.765 14.882 -9.017 1.00 26.10 221 SER A O 1
ATOM 1069 N N . LEU A 1 134 ? -20.642 12.772 -9.283 1.00 28.83 222 LEU A N 1
ATOM 1070 C CA . LEU A 1 134 ? -21.798 12.894 -8.381 1.00 32.82 222 LEU A CA 1
ATOM 1071 C C . LEU A 1 134 ? -21.690 12.094 -7.063 1.00 35.46 222 LEU A C 1
ATOM 1072 O O . LEU A 1 134 ? -22.648 12.051 -6.283 1.00 35.78 222 LEU A O 1
ATOM 1077 N N . CYS A 1 135 ? -20.549 11.433 -6.847 1.00 38.15 223 CYS A N 1
ATOM 1078 C CA . CYS A 1 135 ? -20.256 10.560 -5.682 1.00 40.29 223 CYS A CA 1
ATOM 1079 C C . CYS A 1 135 ? -20.972 9.237 -5.533 1.00 38.61 223 CYS A C 1
ATOM 1080 O O . CYS A 1 135 ? -20.299 8.252 -5.261 1.00 40.68 223 CYS A O 1
ATOM 1083 N N . ASP A 1 136 ? -22.306 9.209 -5.625 1.00 40.62 224 ASP A N 1
ATOM 1084 C CA . ASP A 1 136 ? -23.109 8.015 -5.288 1.00 37.33 224 ASP A CA 1
ATOM 1085 C C . ASP A 1 136 ? -24.278 7.854 -6.264 1.00 38.62 224 ASP A C 1
ATOM 1086 O O . ASP A 1 136 ? -25.382 7.538 -5.870 1.00 38.61 224 ASP A O 1
ATOM 1091 N N . TYR A 1 137 ? -24.004 8.041 -7.546 1.00 38.64 225 TYR A N 1
ATOM 1092 C CA . TYR A 1 137 ? -25.017 7.887 -8.565 1.00 40.61 225 TYR A CA 1
ATOM 1093 C C . TYR A 1 137 ? -25.341 6.436 -8.802 1.00 41.81 225 TYR A C 1
ATOM 1094 O O . TYR A 1 137 ? -26.508 6.090 -8.986 1.00 43.89 225 TYR A O 1
ATOM 1103 N N . VAL A 1 138 ? -24.312 5.583 -8.784 1.00 39.77 226 VAL A N 1
ATOM 1104 C CA . VAL A 1 138 ? -24.500 4.151 -9.021 1.00 39.33 226 VAL A CA 1
ATOM 1105 C C . VAL A 1 138 ? -24.812 3.402 -7.745 1.00 39.99 226 VAL A C 1
ATOM 1106 O O . VAL A 1 138 ? -25.699 2.578 -7.730 1.00 48.38 226 VAL A O 1
ATOM 1110 N N . ALA A 1 139 ? -24.093 3.696 -6.679 1.00 39.27 227 ALA A N 1
ATOM 1111 C CA . ALA A 1 139 ? -24.247 2.977 -5.430 1.00 39.33 227 ALA A CA 1
ATOM 1112 C C . ALA A 1 139 ? -23.691 3.857 -4.338 1.00 41.68 227 ALA A C 1
ATOM 1113 O O . ALA A 1 139 ? -23.014 4.841 -4.637 1.00 42.08 227 ALA A O 1
ATOM 1115 N N . SER A 1 140 ? -23.918 3.476 -3.081 1.00 42.68 228 SER A N 1
ATOM 1116 C CA . SER A 1 140 ? -23.316 4.205 -1.955 1.00 45.00 228 SER A CA 1
ATOM 1117 C C . SER A 1 140 ? -21.794 4.075 -2.086 1.00 45.11 228 SER A C 1
ATOM 1118 O O . SER A 1 140 ? -21.312 3.103 -2.669 1.00 46.05 228 SER A O 1
ATOM 1121 N N . PRO A 1 141 ? -21.037 5.068 -1.600 1.00 43.64 229 PRO A N 1
ATOM 1122 C CA . PRO A 1 141 ? -19.593 4.937 -1.732 1.00 45.41 229 PRO A CA 1
ATOM 1123 C C . PRO A 1 141 ? -18.975 3.693 -1.018 1.00 47.51 229 PRO A C 1
ATOM 1124 O O . PRO A 1 141 ? -17.934 3.217 -1.483 1.00 48.67 229 PRO A O 1
ATOM 1128 N N . GLN A 1 142 ? -19.583 3.189 0.069 1.00 47.61 230 GLN A N 1
ATOM 1129 C CA . GLN A 1 142 ? -19.042 2.007 0.775 1.00 46.18 230 GLN A CA 1
ATOM 1130 C C . GLN A 1 142 ? -19.389 0.723 0.016 1.00 41.91 230 GLN A C 1
ATOM 1131 O O . GLN A 1 142 ? -18.620 -0.247 0.052 1.00 40.15 230 GLN A O 1
ATOM 1137 N N . GLN A 1 143 ? -20.552 0.703 -0.620 1.00 38.90 231 GLN A N 1
ATOM 1138 C CA . GLN A 1 143 ? -20.942 -0.389 -1.503 1.00 43.57 231 GLN A CA 1
ATOM 1139 C C . GLN A 1 143 ? -19.956 -0.457 -2.661 1.00 43.68 231 GLN A C 1
ATOM 1140 O O . GLN A 1 143 ? -19.514 -1.539 -3.024 1.00 47.92 231 GLN A O 1
ATOM 1146 N N . MET A 1 144 ? -19.586 0.686 -3.219 1.00 37.99 232 MET A N 1
ATOM 1147 C CA . MET A 1 144 ? -18.624 0.677 -4.292 1.00 40.05 232 MET A CA 1
ATOM 1148 C C . MET A 1 144 ? -17.235 0.274 -3.770 1.00 40.00 232 MET A C 1
ATOM 1149 O O . MET A 1 144 ? -16.479 -0.411 -4.457 1.00 37.19 232 MET A O 1
ATOM 1154 N N . ARG A 1 145 ? -16.888 0.712 -2.561 1.00 41.80 233 ARG A N 1
ATOM 1155 C CA . ARG A 1 145 ? -15.596 0.366 -1.941 1.00 38.59 233 ARG A CA 1
ATOM 1156 C C . ARG A 1 145 ? -15.495 -1.134 -1.708 1.00 39.81 233 ARG A C 1
ATOM 1157 O O . ARG A 1 145 ? -14.428 -1.743 -1.870 1.00 37.81 233 ARG A O 1
ATOM 1165 N N . GLU A 1 146 ? -16.622 -1.724 -1.328 1.00 45.97 234 GLU A N 1
ATOM 1166 C CA . GLU A 1 146 ? -16.715 -3.160 -1.025 1.00 49.79 234 GLU A CA 1
ATOM 1167 C C . GLU A 1 146 ? -16.471 -3.959 -2.303 1.00 43.62 234 GLU A C 1
ATOM 1168 O O . GLU A 1 146 ? -15.502 -4.670 -2.364 1.00 51.05 234 GLU A O 1
ATOM 1174 N N . GLN A 1 147 ? -17.307 -3.781 -3.320 1.00 40.59 235 GLN A N 1
ATOM 1175 C CA . GLN A 1 147 ? -17.109 -4.349 -4.658 1.00 42.28 235 GLN A CA 1
ATOM 1176 C C . GLN A 1 147 ? -15.637 -4.238 -5.136 1.00 39.41 235 GLN A C 1
ATOM 1177 O O . GLN A 1 147 ? -15.021 -5.207 -5.577 1.00 41.80 235 GLN A O 1
ATOM 1183 N N . LEU A 1 148 ? -15.084 -3.051 -4.999 1.00 32.73 236 LEU A N 1
ATOM 1184 C CA . LEU A 1 148 ? -13.754 -2.778 -5.445 1.00 33.54 236 LEU A CA 1
ATOM 1185 C C . LEU A 1 148 ? -12.648 -3.415 -4.641 1.00 36.98 236 LEU A C 1
ATOM 1186 O O . LEU A 1 148 ? -11.570 -3.732 -5.221 1.00 34.59 236 LEU A O 1
ATOM 1191 N N . GLU A 1 149 ? -12.891 -3.567 -3.328 1.00 37.43 237 GLU A N 1
ATOM 1192 C CA . GLU A 1 149 ? -11.970 -4.261 -2.433 1.00 39.49 237 GLU A CA 1
ATOM 1193 C C . GLU A 1 149 ? -11.882 -5.735 -2.796 1.00 35.61 237 GLU A C 1
ATOM 1194 O O . GLU A 1 149 ? -10.810 -6.307 -2.770 1.00 36.23 237 GLU A O 1
ATOM 1200 N N . GLY A 1 150 ? -13.007 -6.329 -3.160 1.00 34.72 238 GLY A N 1
ATOM 1201 C CA . GLY A 1 150 ? -13.037 -7.677 -3.673 1.00 36.05 238 GLY A CA 1
ATOM 1202 C C . GLY A 1 150 ? -12.314 -7.797 -5.016 1.00 39.34 238 GLY A C 1
ATOM 1203 O O . GLY A 1 150 ? -11.531 -8.743 -5.216 1.00 45.03 238 GLY A O 1
ATOM 1204 N N . LEU A 1 151 ? -12.523 -6.847 -5.927 1.00 35.58 239 LEU A N 1
ATOM 1205 C CA . LEU A 1 151 ? -11.720 -6.827 -7.164 1.00 38.28 239 LEU A CA 1
ATOM 1206 C C . LEU A 1 151 ? -10.218 -6.702 -6.869 1.00 34.48 239 LEU A C 1
ATOM 1207 O O . LEU A 1 151 ? -9.399 -7.210 -7.571 1.00 36.69 239 LEU A O 1
ATOM 1212 N N . ALA A 1 152 ? -9.866 -6.010 -5.810 1.00 37.87 240 ALA A N 1
ATOM 1213 C CA . ALA A 1 152 ? -8.469 -5.770 -5.482 1.00 38.04 240 ALA A CA 1
ATOM 1214 C C . ALA A 1 152 ? -7.744 -6.995 -4.991 1.00 37.68 240 ALA A C 1
ATOM 1215 O O . ALA A 1 152 ? -6.520 -7.072 -5.110 1.00 36.04 240 ALA A O 1
ATOM 1217 N N . VAL A 1 153 ? -8.496 -7.919 -4.396 1.00 38.57 241 VAL A N 1
ATOM 1218 C CA . VAL A 1 153 ? -7.972 -9.243 -3.998 1.00 36.78 241 VAL A CA 1
ATOM 1219 C C . VAL A 1 153 ? -7.689 -9.992 -5.274 1.00 34.44 241 VAL A C 1
ATOM 1220 O O . VAL A 1 153 ? -6.580 -10.449 -5.504 1.00 35.82 241 VAL A O 1
ATOM 1224 N N . SER A 1 154 ? -8.712 -10.107 -6.114 1.00 34.47 242 SER A N 1
ATOM 1225 C CA . SER A 1 154 ? -8.554 -10.722 -7.433 1.00 35.12 242 SER A CA 1
ATOM 1226 C C . SER A 1 154 ? -7.359 -10.213 -8.175 1.00 33.90 242 SER A C 1
ATOM 1227 O O . SER A 1 154 ? -6.548 -10.994 -8.593 1.00 34.62 242 SER A O 1
ATOM 1230 N N . LEU A 1 155 ? -7.197 -8.897 -8.238 1.00 38.05 243 LEU A N 1
ATOM 1231 C CA . LEU A 1 155 ? -6.085 -8.292 -8.984 1.00 37.13 243 LEU A CA 1
ATOM 1232 C C . LEU A 1 155 ? -4.712 -8.572 -8.384 1.00 36.84 243 LEU A C 1
ATOM 1233 O O . LEU A 1 155 ? -3.703 -8.675 -9.119 1.00 31.32 243 LEU A O 1
ATOM 1238 N N . GLY A 1 156 ? -4.659 -8.653 -7.053 1.00 37.96 244 GLY A N 1
ATOM 1239 C CA . GLY A 1 156 ? -3.380 -8.877 -6.353 1.00 37.01 244 GLY A CA 1
ATOM 1240 C C . GLY A 1 156 ? -2.793 -10.229 -6.697 1.00 37.14 244 GLY A C 1
ATOM 1241 O O . GLY A 1 156 ? -1.569 -10.384 -6.852 1.00 38.17 244 GLY A O 1
ATOM 1242 N N . ALA A 1 157 ? -3.693 -11.204 -6.805 1.00 35.55 245 ALA A N 1
ATOM 1243 C CA . ALA A 1 157 ? -3.348 -12.537 -7.247 1.00 39.16 245 ALA A CA 1
ATOM 1244 C C . ALA A 1 157 ? -3.119 -12.620 -8.772 1.00 42.68 245 ALA A C 1
ATOM 1245 O O . ALA A 1 157 ? -2.209 -13.301 -9.214 1.00 47.85 245 ALA A O 1
ATOM 1247 N N . ILE A 1 158 ? -3.936 -11.937 -9.568 1.00 39.81 246 ILE A N 1
ATOM 1248 C CA . ILE A 1 158 ? -3.815 -11.978 -11.035 1.00 36.58 246 ILE A CA 1
ATOM 1249 C C . ILE A 1 158 ? -2.493 -11.374 -11.472 1.00 37.49 246 ILE A C 1
ATOM 1250 O O . ILE A 1 158 ? -1.907 -11.770 -12.478 1.00 39.22 246 ILE A O 1
ATOM 1255 N N . TYR A 1 159 ? -2.070 -10.372 -10.727 1.00 40.24 247 TYR A N 1
ATOM 1256 C CA . TYR A 1 159 ? -0.932 -9.550 -11.076 1.00 41.27 247 TYR A CA 1
ATOM 1257 C C . TYR A 1 159 ? -0.035 -9.505 -9.841 1.00 40.33 247 TYR A C 1
ATOM 1258 O O . TYR A 1 159 ? -0.237 -8.709 -8.953 1.00 35.71 247 TYR A O 1
ATOM 1267 N N . PRO A 1 160 ? 0.936 -10.403 -9.775 1.00 49.00 248 PRO A N 1
ATOM 1268 C CA . PRO A 1 160 ? 1.745 -10.490 -8.556 1.00 53.37 248 PRO A CA 1
ATOM 1269 C C . PRO A 1 160 ? 2.807 -9.409 -8.390 1.00 52.24 248 PRO A C 1
ATOM 1270 O O . PRO A 1 160 ? 3.137 -8.691 -9.347 1.00 47.56 248 PRO A O 1
ATOM 1274 N N . LYS A 1 161 ? 3.338 -9.368 -7.172 1.00 55.69 249 LYS A N 1
ATOM 1275 C CA . LYS A 1 161 ? 4.487 -8.572 -6.750 1.00 61.58 249 LYS A CA 1
ATOM 1276 C C . LYS A 1 161 ? 4.025 -7.216 -6.233 1.00 61.85 249 LYS A C 1
ATOM 1277 O O . LYS A 1 161 ? 4.006 -6.993 -5.011 1.00 57.96 249 LYS A O 1
ATOM 1283 N N . LEU A 1 172 ? 3.221 -10.634 -1.997 1.00 63.60 260 LEU A N 1
ATOM 1284 C CA . LEU A 1 172 ? 3.467 -11.018 -3.383 1.00 68.75 260 LEU A CA 1
ATOM 1285 C C . LEU A 1 172 ? 2.185 -11.021 -4.162 1.00 68.89 260 LEU A C 1
ATOM 1286 O O . LEU A 1 172 ? 2.115 -10.480 -5.235 1.00 83.76 260 LEU A O 1
ATOM 1291 N N . LEU A 1 173 ? 1.165 -11.635 -3.600 1.00 63.57 261 LEU A N 1
ATOM 1292 C CA . LEU A 1 173 ? -0.131 -11.671 -4.231 1.00 59.98 261 LEU A CA 1
ATOM 1293 C C . LEU A 1 173 ? -1.058 -10.803 -3.443 1.00 53.15 261 LEU A C 1
ATOM 1294 O O . LEU A 1 173 ? -2.249 -10.927 -3.568 1.00 49.03 261 LEU A O 1
ATOM 1299 N N . SER A 1 174 ? -0.490 -9.944 -2.614 1.00 49.98 262 SER A N 1
ATOM 1300 C CA . SER A 1 174 ? -1.269 -9.030 -1.765 1.00 51.72 262 SER A CA 1
ATOM 1301 C C . SER A 1 174 ? -2.270 -8.177 -2.561 1.00 44.17 262 SER A C 1
ATOM 1302 O O . SER A 1 174 ? -2.005 -7.773 -3.694 1.00 40.63 262 SER A O 1
ATOM 1305 N N . PRO A 1 175 ? -3.406 -7.873 -1.944 1.00 43.18 263 PRO A N 1
ATOM 1306 C CA . PRO A 1 175 ? -4.349 -7.092 -2.705 1.00 41.72 263 PRO A CA 1
ATOM 1307 C C . PRO A 1 175 ? -3.832 -5.682 -3.027 1.00 40.18 263 PRO A C 1
ATOM 1308 O O . PRO A 1 175 ? -2.953 -5.134 -2.357 1.00 36.36 263 PRO A O 1
ATOM 1312 N N . PHE A 1 176 ? -4.390 -5.101 -4.070 1.00 38.13 264 PHE A N 1
ATOM 1313 C CA . PHE A 1 176 ? -4.108 -3.712 -4.394 1.00 35.65 264 PHE A CA 1
ATOM 1314 C C . PHE A 1 176 ? -4.785 -2.834 -3.336 1.00 35.48 264 PHE A C 1
ATOM 1315 O O . PHE A 1 176 ? -5.754 -3.260 -2.654 1.00 34.17 264 PHE A O 1
ATOM 1323 N N . GLN A 1 177 ? -4.299 -1.604 -3.213 1.00 37.63 265 GLN A N 1
ATOM 1324 C CA . GLN A 1 177 ? -5.009 -0.584 -2.444 1.00 40.23 265 GLN A CA 1
ATOM 1325 C C . GLN A 1 177 ? -6.273 -0.104 -3.227 1.00 36.92 265 GLN A C 1
ATOM 1326 O O . GLN A 1 177 ? -6.368 -0.278 -4.441 1.00 34.91 265 GLN A O 1
ATOM 1332 N N . VAL A 1 178 ? -7.289 0.357 -2.508 1.00 34.75 266 VAL A N 1
ATOM 1333 C CA . VAL A 1 178 ? -8.499 0.973 -3.087 1.00 32.47 266 VAL A CA 1
ATOM 1334 C C . VAL A 1 178 ? -8.604 2.415 -2.583 1.00 31.87 266 VAL A C 1
ATOM 1335 O O . VAL A 1 178 ? -8.592 2.651 -1.381 1.00 33.54 266 VAL A O 1
ATOM 1339 N N . ARG A 1 179 ? -8.646 3.367 -3.509 1.00 33.50 267 ARG A N 1
ATOM 1340 C CA . ARG A 1 179 ? -8.857 4.784 -3.202 1.00 36.17 267 ARG A CA 1
ATOM 1341 C C . ARG A 1 179 ? -10.175 5.199 -3.820 1.00 30.92 267 ARG A C 1
ATOM 1342 O O . ARG A 1 179 ? -10.397 4.900 -4.987 1.00 21.39 267 ARG A O 1
ATOM 1350 N N . ILE A 1 180 ? -11.017 5.876 -3.030 1.00 30.42 268 ILE A N 1
ATOM 1351 C CA . ILE A 1 180 ? -12.153 6.681 -3.532 1.00 32.88 268 ILE A CA 1
ATOM 1352 C C . ILE A 1 180 ? -11.658 8.122 -3.763 1.00 35.65 268 ILE A C 1
ATOM 1353 O O . ILE A 1 180 ? -11.354 8.833 -2.797 1.00 38.11 268 ILE A O 1
ATOM 1358 N N . GLY A 1 181 ? -11.588 8.536 -5.032 1.00 35.54 269 GLY A N 1
ATOM 1359 C CA . GLY A 1 181 ? -11.000 9.817 -5.450 1.00 34.14 269 GLY A CA 1
ATOM 1360 C C . GLY A 1 181 ? -11.997 10.944 -5.369 1.00 35.85 269 GLY A C 1
ATOM 1361 O O . GLY A 1 181 ? -11.632 12.064 -5.029 1.00 34.51 269 GLY A O 1
ATOM 1362 N N . SER A 1 182 ? -13.262 10.642 -5.680 1.00 37.77 270 SER A N 1
ATOM 1363 C CA . SER A 1 182 ? -14.391 11.577 -5.485 1.00 37.76 270 SER A CA 1
ATOM 1364 C C . SER A 1 182 ? -14.728 11.769 -3.981 1.00 38.74 270 SER A C 1
ATOM 1365 O O . SER A 1 182 ? -15.763 11.303 -3.482 1.00 36.37 270 SER A O 1
ATOM 1368 N N . THR A 1 183 ? -13.847 12.504 -3.296 1.00 39.69 271 THR A N 1
ATOM 1369 C CA . THR A 1 183 ? -13.974 12.811 -1.862 1.00 43.36 271 THR A CA 1
ATOM 1370 C C . THR A 1 183 ? -15.150 13.755 -1.609 1.00 45.91 271 THR A C 1
ATOM 1371 O O . THR A 1 183 ? -15.765 13.716 -0.526 1.00 49.97 271 THR A O 1
ATOM 1375 N N . VAL A 1 184 ? -15.479 14.547 -2.640 1.00 51.35 272 VAL A N 1
ATOM 1376 C CA . VAL A 1 184 ? -16.586 15.494 -2.631 1.00 49.68 272 VAL A CA 1
ATOM 1377 C C . VAL A 1 184 ? -17.169 15.689 -4.060 1.00 47.76 272 VAL A C 1
ATOM 1378 O O . VAL A 1 184 ? -16.475 15.412 -5.058 1.00 51.17 272 VAL A O 1
ATOM 1382 N N . LYS A 1 185 ? -18.429 16.144 -4.157 1.00 43.46 273 LYS A N 1
ATOM 1383 C CA . LYS A 1 185 ? -19.136 16.296 -5.451 1.00 43.31 273 LYS A CA 1
ATOM 1384 C C . LYS A 1 185 ? -18.618 17.468 -6.282 1.00 40.05 273 LYS A C 1
ATOM 1385 O O . LYS A 1 185 ? -18.449 18.555 -5.7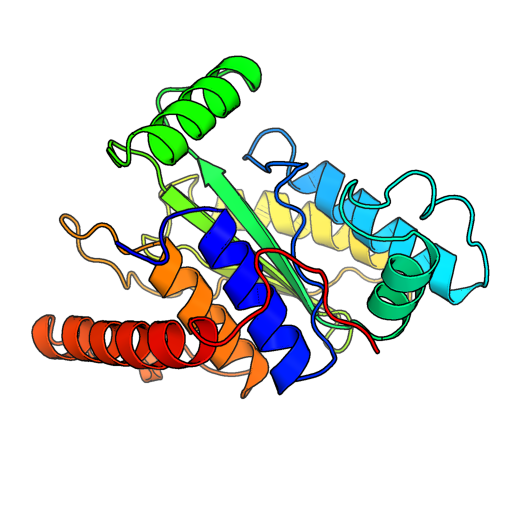86 1.00 42.68 273 LYS A O 1
ATOM 1391 N N . VAL A 1 186 ? -18.470 17.236 -7.570 1.00 38.76 274 VAL A N 1
ATOM 1392 C CA . VAL A 1 186 ? -17.810 18.136 -8.484 1.00 34.59 274 VAL A CA 1
ATOM 1393 C C . VAL A 1 186 ? -18.727 18.606 -9.622 1.00 38.22 274 VAL A C 1
ATOM 1394 O O . VAL A 1 186 ? -18.476 19.608 -10.307 1.00 40.39 274 VAL A O 1
ATOM 1398 N N . GLN A 1 187 ? -19.823 17.894 -9.788 1.00 40.92 275 GLN A N 1
ATOM 1399 C CA . GLN A 1 187 ? -20.819 18.200 -10.760 1.00 43.47 275 GLN A CA 1
ATOM 1400 C C . GLN A 1 187 ? -22.070 18.573 -9.945 1.00 46.56 275 GLN A C 1
ATOM 1401 O O . GLN A 1 187 ? -22.595 17.752 -9.190 1.00 46.74 275 GLN A O 1
ATOM 1407 N N . SER A 1 188 ? -22.515 19.816 -10.073 1.00 55.78 276 SER A N 1
ATOM 1408 C CA . SER A 1 188 ? -23.827 20.255 -9.538 1.00 69.68 276 SER A CA 1
ATOM 1409 C C . SER A 1 188 ? -25.019 19.600 -10.311 1.00 73.37 276 SER A C 1
ATOM 1410 O O . SER A 1 188 ? -24.817 18.993 -11.375 1.00 74.37 276 SER A O 1
ATOM 1413 N N . PRO A 1 189 ? -26.261 19.713 -9.785 1.00 84.22 277 PRO A N 1
ATOM 1414 C CA . PRO A 1 189 ? -27.364 18.852 -10.301 1.00 88.09 277 PRO A CA 1
ATOM 1415 C C . PRO A 1 189 ? -27.860 18.988 -11.779 1.00 83.07 277 PRO A C 1
ATOM 1416 O O . PRO A 1 189 ? -28.439 18.019 -12.305 1.00 74.42 277 PRO A O 1
ATOM 1420 N N . GLY A 1 190 ? -27.652 20.147 -12.424 1.00 78.74 278 GLY A N 1
ATOM 1421 C CA . GLY A 1 190 ? -28.197 20.425 -13.785 1.00 75.60 278 GLY A CA 1
ATOM 1422 C C . GLY A 1 190 ? -27.184 20.552 -14.919 1.00 75.80 278 GLY A C 1
ATOM 1423 O O . GLY A 1 190 ? -27.390 21.304 -15.880 1.00 74.58 278 GLY A O 1
ATOM 1424 N N . GLU A 1 191 ? -26.101 19.791 -14.811 1.00 65.81 279 GLU A N 1
ATOM 1425 C CA . GLU A 1 191 ? -24.962 19.896 -15.690 1.00 57.22 279 GLU A CA 1
ATOM 1426 C C . GLU A 1 191 ? -24.809 18.498 -16.251 1.00 54.33 279 GLU A C 1
ATOM 1427 O O . GLU A 1 191 ? -25.067 17.547 -15.541 1.00 50.81 279 GLU A O 1
ATOM 1433 N N . PHE A 1 192 ? -24.428 18.371 -17.520 1.00 52.53 280 PHE A N 1
ATOM 1434 C CA . PHE A 1 192 ? -24.270 17.066 -18.174 1.00 48.54 280 PHE A CA 1
ATOM 1435 C C . PHE A 1 192 ? -22.822 16.951 -18.594 1.00 43.84 280 PHE A C 1
ATOM 1436 O O . PHE A 1 192 ? -22.467 16.952 -19.792 1.00 40.44 280 PHE A O 1
ATOM 1444 N N . THR A 1 193 ? -22.000 16.807 -17.557 1.00 40.19 281 THR A N 1
ATOM 1445 C CA . THR A 1 193 ? -20.566 16.974 -17.652 1.00 40.88 281 THR A CA 1
ATOM 1446 C C . THR A 1 193 ? -19.749 15.787 -17.107 1.00 38.01 281 THR A C 1
ATOM 1447 O O . THR A 1 193 ? -18.549 15.928 -16.907 1.00 41.67 281 THR A O 1
ATOM 1451 N N . CYS A 1 194 ? -20.357 14.622 -16.889 1.00 35.55 282 CYS A N 1
ATOM 1452 C CA . CYS A 1 194 ? -19.640 13.549 -16.189 1.00 35.16 282 CYS A CA 1
ATOM 1453 C C . CYS A 1 194 ? -18.469 13.009 -16.970 1.00 29.16 282 CYS A C 1
ATOM 1454 O O . CYS A 1 194 ? -17.422 12.713 -16.391 1.00 26.62 282 CYS A O 1
ATOM 1457 N N . GLY A 1 195 ? -18.691 12.837 -18.268 1.00 27.51 283 GLY A N 1
ATOM 1458 C CA . GLY A 1 195 ? -17.657 12.482 -19.255 1.00 24.71 283 GLY A CA 1
ATOM 1459 C C . GLY A 1 195 ? -16.433 13.328 -19.189 1.00 24.75 283 GLY A C 1
ATOM 1460 O O . GLY A 1 195 ? -15.315 12.829 -19.054 1.00 26.48 283 GLY A O 1
ATOM 1461 N N . ALA A 1 196 ? -16.635 14.627 -19.240 1.00 26.78 284 ALA A N 1
ATOM 1462 C CA . ALA A 1 196 ? -15.533 15.569 -19.177 1.00 26.58 284 ALA A CA 1
ATOM 1463 C C . ALA A 1 196 ? -14.862 15.481 -17.846 1.00 27.53 284 ALA A C 1
ATOM 1464 O O . ALA A 1 196 ? -13.641 15.497 -17.793 1.00 30.65 284 ALA A O 1
ATOM 1466 N N . TRP A 1 197 ? -15.638 15.365 -16.769 1.00 27.61 285 TRP A N 1
ATOM 1467 C CA . TRP A 1 197 ? -15.052 15.269 -15.425 1.00 29.16 285 TRP A CA 1
ATOM 1468 C C . TRP A 1 197 ? -14.208 14.011 -15.313 1.00 29.98 285 TRP A C 1
ATOM 1469 O O . TRP A 1 197 ? -13.142 14.071 -14.703 1.00 31.36 285 TRP A O 1
ATOM 1480 N N . CYS A 1 198 ? -14.651 12.895 -15.919 1.00 29.88 286 CYS A N 1
ATOM 1481 C CA . CYS A 1 198 ? -13.825 11.664 -15.902 1.00 30.97 286 CYS A CA 1
ATOM 1482 C C . CYS A 1 198 ? -12.480 11.847 -16.607 1.00 31.43 286 CYS A C 1
ATOM 1483 O O . CYS A 1 198 ? -11.447 11.387 -16.103 1.00 30.17 286 CYS A O 1
ATOM 1486 N N . CYS A 1 199 ? -12.485 12.538 -17.753 1.00 29.21 287 CYS A N 1
ATOM 1487 C CA . CYS A 1 199 ? -11.241 12.842 -18.459 1.00 28.22 287 CYS A CA 1
ATOM 1488 C C . CYS A 1 199 ? -10.303 13.741 -17.690 1.00 26.52 287 CYS A C 1
ATOM 1489 O O . CYS A 1 199 ? -9.120 13.510 -17.654 1.00 30.75 287 CYS A O 1
ATOM 1492 N N . GLN A 1 200 ? -10.831 14.812 -17.131 1.00 27.81 288 GLN A N 1
ATOM 1493 C CA . GLN A 1 200 ? -10.052 15.731 -16.330 1.00 28.53 288 GLN A CA 1
ATOM 1494 C C . GLN A 1 200 ? -9.468 15.031 -15.085 1.00 27.91 288 GLN A C 1
ATOM 1495 O O . GLN A 1 200 ? -8.321 15.333 -14.739 1.00 26.91 288 GLN A O 1
ATOM 1501 N N . PHE A 1 201 ? -10.222 14.126 -14.434 1.00 25.49 289 PHE A N 1
ATOM 1502 C CA . PHE A 1 201 ? -9.687 13.351 -13.315 1.00 26.83 289 PHE A CA 1
ATOM 1503 C C . PHE A 1 201 ? -8.520 12.458 -13.761 1.00 29.09 289 PHE A C 1
ATOM 1504 O O . PHE A 1 201 ? -7.540 12.281 -13.024 1.00 28.33 289 PHE A O 1
ATOM 1512 N N . LEU A 1 202 ? -8.642 11.865 -14.944 1.00 28.45 290 LEU A N 1
ATOM 1513 C CA . LEU A 1 202 ? -7.595 11.016 -15.483 1.00 25.06 290 LEU A CA 1
ATOM 1514 C C . LEU A 1 202 ? -6.345 11.830 -15.805 1.00 25.20 290 LEU A C 1
ATOM 1515 O O . LEU A 1 202 ? -5.209 11.431 -15.459 1.00 26.90 290 LEU A O 1
ATOM 1520 N N . ALA A 1 203 ? -6.527 12.959 -16.470 1.00 28.19 291 ALA A N 1
ATOM 1521 C CA . ALA A 1 203 ? -5.384 13.851 -16.775 1.00 29.11 291 ALA A CA 1
ATOM 1522 C C . ALA A 1 203 ? -4.639 14.242 -15.473 1.00 28.25 291 ALA A C 1
ATOM 1523 O O . ALA A 1 203 ? -3.418 14.097 -15.358 1.00 26.80 291 ALA A O 1
ATOM 1525 N N . TRP A 1 204 ? -5.372 14.701 -14.470 1.00 29.74 292 TRP A N 1
ATOM 1526 C CA . TRP A 1 204 ? -4.728 14.983 -13.166 1.00 28.39 292 TRP A CA 1
ATOM 1527 C C . TRP A 1 204 ? -4.022 13.765 -12.570 1.00 28.37 292 TRP A C 1
ATOM 1528 O O . TRP A 1 204 ? -2.928 13.879 -12.031 1.00 28.80 292 TRP A O 1
ATOM 1539 N N . TYR A 1 205 ? -4.641 12.594 -12.689 1.00 29.11 293 TYR A N 1
ATOM 1540 C CA . TYR A 1 205 ? -4.018 11.375 -12.196 1.00 29.51 293 TYR A CA 1
ATOM 1541 C C . TYR A 1 205 ? -2.660 11.093 -12.862 1.00 29.26 293 TYR A C 1
ATOM 1542 O O . TYR A 1 205 ? -1.696 10.743 -12.175 1.00 25.90 293 TYR A O 1
ATOM 1551 N N . LEU A 1 206 ? -2.609 11.232 -14.202 1.00 29.72 294 LEU A N 1
ATOM 1552 C CA . LEU A 1 206 ? -1.390 11.007 -14.972 1.00 28.01 294 LEU A CA 1
ATOM 1553 C C . LEU A 1 206 ? -0.314 12.013 -14.653 1.00 30.51 294 LEU A C 1
ATOM 1554 O O . LEU A 1 206 ? 0.848 11.661 -14.667 1.00 31.76 294 LEU A O 1
ATOM 1559 N N . GLU A 1 207 ? -0.696 13.272 -14.443 1.00 33.23 295 GLU A N 1
ATOM 1560 C CA . GLU A 1 207 ? 0.219 14.343 -13.980 1.00 36.84 295 GLU A CA 1
ATOM 1561 C C . GLU A 1 207 ? 0.845 14.005 -12.602 1.00 38.89 295 GLU A C 1
ATOM 1562 O O . GLU A 1 207 ? 2.061 14.050 -12.422 1.00 41.02 295 GLU A O 1
ATOM 1568 N N . ASN A 1 208 ? 0.008 13.674 -11.628 1.00 39.47 296 ASN A N 1
ATOM 1569 C CA . ASN A 1 208 ? 0.501 13.270 -10.315 1.00 41.16 296 ASN A CA 1
ATOM 1570 C C . ASN A 1 208 ? -0.557 12.417 -9.649 1.00 43.14 296 ASN A C 1
ATOM 1571 O O . ASN A 1 208 ? -1.619 12.939 -9.259 1.00 41.88 296 ASN A O 1
ATOM 1576 N N . PRO A 1 209 ? -0.260 11.114 -9.492 1.00 39.78 297 PRO A N 1
ATOM 1577 C CA . PRO A 1 209 ? -1.213 10.161 -8.944 1.00 39.31 297 PRO A CA 1
ATOM 1578 C C . PRO A 1 209 ? -1.539 10.317 -7.450 1.00 38.63 297 PRO A C 1
ATOM 1579 O O . PRO A 1 209 ? -2.447 9.634 -6.944 1.00 36.37 297 PRO A O 1
ATOM 1583 N N . ASP A 1 210 ? -0.835 11.204 -6.767 1.00 37.33 298 ASP A N 1
ATOM 1584 C CA . ASP A 1 210 ? -1.158 11.556 -5.385 1.00 43.73 298 ASP A CA 1
ATOM 1585 C C . ASP A 1 210 ? -1.952 12.875 -5.192 1.00 41.71 298 ASP A C 1
ATOM 1586 O O . ASP A 1 210 ? -2.173 13.302 -4.064 1.00 41.24 298 ASP A O 1
ATOM 1591 N N . PHE A 1 211 ? -2.451 13.479 -6.267 1.00 37.84 299 PHE A N 1
ATOM 1592 C CA . PHE A 1 211 ? -3.291 14.687 -6.124 1.00 38.57 299 PHE A CA 1
ATOM 1593 C C . PHE A 1 211 ? -4.553 14.505 -5.255 1.00 38.18 299 PHE A C 1
ATOM 1594 O O . PHE A 1 211 ? -5.061 13.399 -5.119 1.00 38.84 299 PHE A O 1
ATOM 1602 N N . ASP A 1 212 ? -5.019 15.610 -4.684 1.00 40.43 300 ASP A N 1
ATOM 1603 C CA . ASP A 1 212 ? -6.291 15.720 -3.945 1.00 40.78 300 ASP A CA 1
ATOM 1604 C C . ASP A 1 212 ? -7.244 16.525 -4.833 1.00 36.48 300 ASP A C 1
ATOM 1605 O O . ASP A 1 212 ? -6.880 17.607 -5.308 1.00 33.87 300 ASP A O 1
ATOM 1610 N N . LEU A 1 213 ? -8.439 15.990 -5.050 1.00 31.35 301 LEU A N 1
ATOM 1611 C CA . LEU A 1 213 ? -9.431 16.600 -5.886 1.00 33.98 301 LEU A CA 1
ATOM 1612 C C . LEU A 1 213 ? -9.965 17.903 -5.275 1.00 37.56 301 LEU A C 1
ATOM 1613 O O . LEU A 1 213 ? -10.181 18.870 -5.988 1.00 32.78 301 LEU A O 1
ATOM 1618 N N . GLU A 1 214 ? -10.151 17.917 -3.957 1.00 44.21 302 GLU A N 1
ATOM 1619 C CA . GLU A 1 214 ? -10.613 19.095 -3.217 1.00 43.88 302 GLU A CA 1
ATOM 1620 C C . GLU A 1 214 ? -9.731 20.324 -3.452 1.00 41.75 302 GLU A C 1
ATOM 1621 O O . GLU A 1 214 ? -10.249 21.411 -3.618 1.00 42.04 302 GLU A O 1
ATOM 1627 N N . GLU A 1 215 ? -8.417 20.145 -3.466 1.00 42.79 303 GLU A N 1
ATOM 1628 C CA . GLU A 1 215 ? -7.474 21.212 -3.838 1.00 50.44 303 GLU A CA 1
ATOM 1629 C C . GLU A 1 215 ? -7.534 21.678 -5.312 1.00 48.67 303 GLU A C 1
ATOM 1630 O O . GLU A 1 215 ? -7.239 22.844 -5.597 1.00 47.95 303 GLU A O 1
ATOM 1636 N N . LYS A 1 216 ? -7.850 20.785 -6.250 1.00 45.54 304 LYS A N 1
ATOM 1637 C CA . LYS A 1 216 ? -7.932 21.196 -7.670 1.00 43.63 304 LYS A CA 1
ATOM 1638 C C . LYS A 1 216 ? -9.193 22.016 -7.914 1.00 40.78 304 LYS A C 1
ATOM 1639 O O . LYS A 1 216 ? -9.140 22.979 -8.639 1.00 37.05 304 LYS A O 1
ATOM 1645 N N . VAL A 1 217 ? -10.315 21.642 -7.297 1.00 39.94 305 VAL A N 1
ATOM 1646 C CA . VAL A 1 217 ? -11.606 22.200 -7.695 1.00 46.11 305 VAL A CA 1
ATOM 1647 C C . VAL A 1 217 ? -12.056 23.361 -6.774 1.00 49.18 305 VAL A C 1
ATOM 1648 O O . VAL A 1 217 ? -12.144 23.188 -5.540 1.00 48.30 305 VAL A O 1
ATOM 1652 N N . PRO A 1 218 ? -12.343 24.544 -7.377 1.00 46.21 306 PRO A N 1
ATOM 1653 C CA . PRO A 1 218 ? -12.867 25.671 -6.620 1.00 45.20 306 PRO A CA 1
ATOM 1654 C C . PRO A 1 218 ? -14.241 25.385 -6.044 1.00 45.25 306 PRO A C 1
ATOM 1655 O O . PRO A 1 218 ? -15.032 24.656 -6.668 1.00 41.60 306 PRO A O 1
ATOM 1659 N N . THR A 1 219 ? -14.540 25.994 -4.898 1.00 47.51 307 THR A N 1
ATOM 1660 C CA . THR A 1 219 ? -15.907 25.932 -4.326 1.00 51.20 307 THR A CA 1
ATOM 1661 C C . THR A 1 219 ? -16.933 26.771 -5.131 1.00 47.20 307 THR A C 1
ATOM 1662 O O . THR A 1 219 ? -18.067 26.370 -5.303 1.00 46.47 307 THR A O 1
ATOM 1666 N N . ASN A 1 220 ? -16.533 27.936 -5.614 1.00 48.58 308 ASN A N 1
ATOM 1667 C CA . ASN A 1 220 ? -17.444 28.826 -6.362 1.00 48.08 308 ASN A CA 1
ATOM 1668 C C . ASN A 1 220 ? -17.945 28.169 -7.666 1.00 43.50 308 ASN A C 1
ATOM 1669 O O . ASN A 1 220 ? -17.146 27.723 -8.476 1.00 38.53 308 ASN A O 1
ATOM 1674 N N . PRO A 1 221 ? -19.263 28.107 -7.868 1.00 41.04 309 PRO A N 1
ATOM 1675 C CA . PRO A 1 221 ? -19.755 27.341 -9.024 1.00 39.82 309 PRO A CA 1
ATOM 1676 C C . PRO A 1 221 ? -19.330 27.851 -10.431 1.00 37.93 309 PRO A C 1
ATOM 1677 O O . PRO A 1 221 ? -19.121 27.046 -11.312 1.00 32.15 309 PRO A O 1
ATOM 1681 N N . SER A 1 222 ? -19.222 29.165 -10.622 1.00 38.25 310 SER A N 1
ATOM 1682 C CA . SER A 1 222 ? -18.665 29.747 -11.863 1.00 40.80 310 SER A CA 1
ATOM 1683 C C . SER A 1 222 ? -17.227 29.373 -12.125 1.00 36.81 310 SER A C 1
ATOM 1684 O O . SER A 1 222 ? -16.865 29.068 -13.268 1.00 39.87 310 SER A O 1
ATOM 1687 N N . GLU A 1 223 ? -16.419 29.434 -11.077 1.00 36.58 311 GLU A N 1
ATOM 1688 C CA . GLU A 1 223 ? -14.996 29.126 -11.174 1.00 40.83 311 GLU A CA 1
ATOM 1689 C C . GLU A 1 223 ? -14.802 27.668 -11.538 1.00 39.31 311 GLU A C 1
ATOM 1690 O O . GLU A 1 223 ? -13.934 27.336 -12.368 1.00 38.96 311 GLU A O 1
ATOM 1696 N N . ARG A 1 224 ? -15.629 26.801 -10.962 1.00 35.76 312 ARG A N 1
ATOM 1697 C CA . ARG A 1 224 ? -15.570 25.376 -11.258 1.00 37.45 312 ARG A CA 1
ATOM 1698 C C . ARG A 1 224 ? -15.953 25.142 -12.718 1.00 38.98 312 ARG A C 1
ATOM 1699 O O . ARG A 1 224 ? -15.220 24.490 -13.463 1.00 36.74 312 ARG A O 1
ATOM 1707 N N . ARG A 1 225 ? -17.102 25.679 -13.124 1.00 39.81 313 ARG A N 1
ATOM 1708 C CA . ARG A 1 225 ? -17.569 25.537 -14.495 1.00 41.69 313 ARG A CA 1
ATOM 1709 C C . ARG A 1 225 ? -16.510 26.060 -15.460 1.00 38.99 313 ARG A C 1
ATOM 1710 O O . ARG A 1 225 ? -16.239 25.439 -16.480 1.00 36.21 313 ARG A O 1
ATOM 1718 N N . ALA A 1 226 ? -15.916 27.200 -15.137 1.00 35.19 314 ALA A N 1
ATOM 1719 C CA . ALA A 1 226 ? -14.834 27.743 -15.970 1.00 34.08 314 ALA A CA 1
ATOM 1720 C C . ALA A 1 226 ? -13.624 26.803 -16.068 1.00 32.04 314 ALA A C 1
ATOM 1721 O O . ALA A 1 226 ? -13.078 26.624 -17.157 1.00 32.44 314 ALA A O 1
ATOM 1723 N N . LEU A 1 227 ? -13.217 26.169 -14.969 1.00 33.61 315 LEU A N 1
ATOM 1724 C CA . LEU A 1 227 ? -12.105 25.198 -15.056 1.00 36.74 315 LEU A CA 1
ATOM 1725 C C . LEU A 1 227 ? -12.390 24.179 -16.153 1.00 34.51 315 LEU A C 1
ATOM 1726 O O . LEU A 1 227 ? -11.529 23.842 -16.952 1.00 29.57 315 LEU A O 1
ATOM 1731 N N . LEU A 1 228 ? -13.580 23.622 -16.109 1.00 32.44 316 LEU A N 1
ATOM 1732 C CA . LEU A 1 228 ? -13.845 22.451 -16.906 1.00 36.25 316 LEU A CA 1
ATOM 1733 C C . LEU A 1 228 ? -13.971 22.863 -18.369 1.00 36.34 316 LEU A C 1
ATOM 1734 O O . LEU A 1 228 ? -13.489 22.159 -19.273 1.00 34.42 316 LEU A O 1
ATOM 1739 N N . ALA A 1 229 ? -14.624 24.010 -18.561 1.00 35.98 317 ALA A N 1
ATOM 1740 C CA . ALA A 1 229 ? -14.831 24.591 -19.875 1.00 37.88 317 ALA A CA 1
ATOM 1741 C C . ALA A 1 229 ? -13.489 24.779 -20.577 1.00 34.81 317 ALA A C 1
ATOM 1742 O O . ALA A 1 229 ? -13.388 24.477 -21.745 1.00 33.78 317 ALA A O 1
ATOM 1744 N N . ASP A 1 230 ? -12.477 25.224 -19.836 1.00 34.84 318 ASP A N 1
ATOM 1745 C CA . ASP A 1 230 ? -11.091 25.363 -20.348 1.00 34.70 318 ASP A CA 1
ATOM 1746 C C . ASP A 1 230 ? -10.458 24.020 -20.627 1.00 35.04 318 ASP A C 1
ATOM 1747 O O . ASP A 1 230 ? -9.718 23.847 -21.605 1.00 35.81 318 ASP A O 1
ATOM 1752 N N . PHE A 1 231 ? -10.714 23.071 -19.742 1.00 32.23 319 PHE A N 1
ATOM 1753 C CA . PHE A 1 231 ? -10.239 21.732 -19.956 1.00 31.83 319 PHE A CA 1
ATOM 1754 C C . PHE A 1 231 ? -10.838 21.168 -21.266 1.00 31.87 319 PHE A C 1
ATOM 1755 O O . PHE A 1 231 ? -10.118 20.611 -22.069 1.00 31.16 319 PHE A O 1
ATOM 1763 N N . ILE A 1 232 ? -12.138 21.345 -21.453 1.00 28.80 320 ILE A N 1
ATOM 1764 C CA . ILE A 1 232 ? -12.846 20.840 -22.608 1.00 32.71 320 ILE A CA 1
ATOM 1765 C C . ILE A 1 232 ? -12.381 21.440 -23.968 1.00 34.40 320 ILE A C 1
ATOM 1766 O O . ILE A 1 232 ? -12.153 20.696 -24.907 1.00 30.58 320 ILE A O 1
ATOM 1771 N N . SER A 1 233 ? -12.281 22.768 -24.051 1.00 35.72 321 SER A N 1
ATOM 1772 C CA . SER A 1 233 ? -11.811 23.475 -25.255 1.00 37.98 321 SER A CA 1
ATOM 1773 C C . SER A 1 233 ? -10.464 23.006 -25.671 1.00 35.80 321 SER A C 1
ATOM 1774 O O . SER A 1 233 ? -10.239 22.724 -26.860 1.00 31.45 321 SER A O 1
ATOM 1777 N N . THR A 1 234 ? -9.555 22.990 -24.696 1.00 35.04 322 THR A N 1
ATOM 1778 C CA . THR A 1 234 ? -8.157 22.692 -24.992 1.00 38.74 322 THR A CA 1
ATOM 1779 C C . THR A 1 234 ? -8.058 21.253 -25.390 1.00 35.53 322 THR A C 1
ATOM 1780 O O . THR A 1 234 ? -7.401 20.952 -26.362 1.00 34.78 322 THR A O 1
ATOM 1784 N N . THR A 1 235 ? -8.752 20.374 -24.677 1.00 35.57 323 THR A N 1
ATOM 1785 C CA . THR A 1 235 ? -8.672 18.956 -25.022 1.00 38.48 323 THR A CA 1
ATOM 1786 C C . THR A 1 235 ? -9.383 18.647 -26.367 1.00 37.78 323 THR A C 1
ATOM 1787 O O . THR A 1 235 ? -8.859 17.864 -27.133 1.00 33.10 323 THR A O 1
ATOM 1791 N N . GLU A 1 236 ? -10.548 19.250 -26.631 1.00 41.19 324 GLU A N 1
ATOM 1792 C CA . GLU A 1 236 ? -11.185 19.233 -27.957 1.00 48.32 324 GLU A CA 1
ATOM 1793 C C . GLU A 1 236 ? -10.245 19.686 -29.092 1.00 51.27 324 GLU A C 1
ATOM 1794 O O . GLU A 1 236 ? -10.281 19.115 -30.162 1.00 48.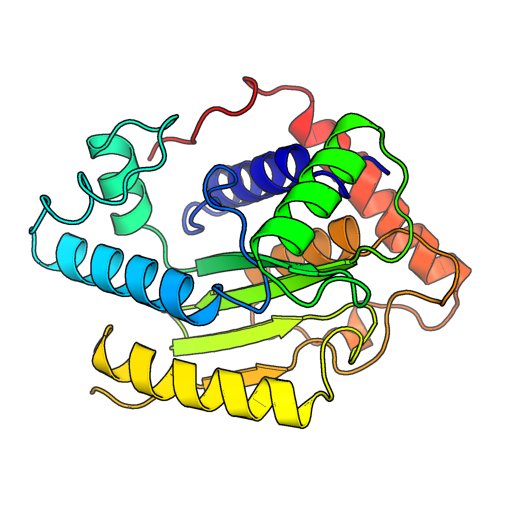46 324 GLU A O 1
ATOM 1800 N N . GLN A 1 237 ? -9.433 20.716 -28.863 1.00 58.00 325 GLN A N 1
ATOM 1801 C CA . GLN A 1 237 ? -8.518 21.224 -29.900 1.00 61.10 325 GLN A CA 1
ATOM 1802 C C . GLN A 1 237 ? -7.411 20.228 -30.218 1.00 60.87 325 GLN A C 1
ATOM 1803 O O . GLN A 1 237 ? -7.154 19.951 -31.380 1.00 57.63 325 GLN A O 1
ATOM 1809 N N . ALA A 1 238 ? -6.784 19.673 -29.181 1.00 59.72 326 ALA A N 1
ATOM 1810 C CA . ALA A 1 238 ? -5.767 18.606 -29.336 1.00 56.18 326 ALA A CA 1
ATOM 1811 C C . ALA A 1 238 ? -6.291 17.328 -30.025 1.00 53.68 326 ALA A C 1
ATOM 1812 O O . ALA A 1 238 ? -5.534 16.624 -30.678 1.00 56.25 326 ALA A O 1
ATOM 1814 N N . MET A 1 239 ? -7.581 17.047 -29.871 1.00 54.72 327 MET A N 1
ATOM 1815 C CA . MET A 1 239 ? -8.216 15.857 -30.435 1.00 57.49 327 MET A CA 1
ATOM 1816 C C . MET A 1 239 ? -8.714 16.048 -31.867 1.00 65.13 327 MET A C 1
ATOM 1817 O O . MET A 1 239 ? -9.102 15.068 -32.512 1.00 55.20 327 MET A O 1
ATOM 1822 N N . SER A 1 240 ? -8.752 17.293 -32.352 1.00 75.20 328 SER A N 1
ATOM 1823 C CA . SER A 1 240 ? -9.340 17.575 -33.661 1.00 84.07 328 SER A CA 1
ATOM 1824 C C . SER A 1 240 ? -8.421 16.992 -34.703 1.00 81.69 328 SER A C 1
ATOM 1825 O O . SER A 1 240 ? -8.822 16.092 -35.434 1.00 81.28 328 SER A O 1
ATOM 1828 N N . ARG A 1 241 ? -7.177 17.470 -34.723 1.00 88.04 329 ARG A N 1
ATOM 1829 C CA . ARG A 1 241 ? -6.157 16.927 -35.619 1.00 97.70 329 ARG A CA 1
ATOM 1830 C C . ARG A 1 241 ? -5.802 15.514 -35.108 1.00 93.58 329 ARG A C 1
ATOM 1831 O O . ARG A 1 241 ? -4.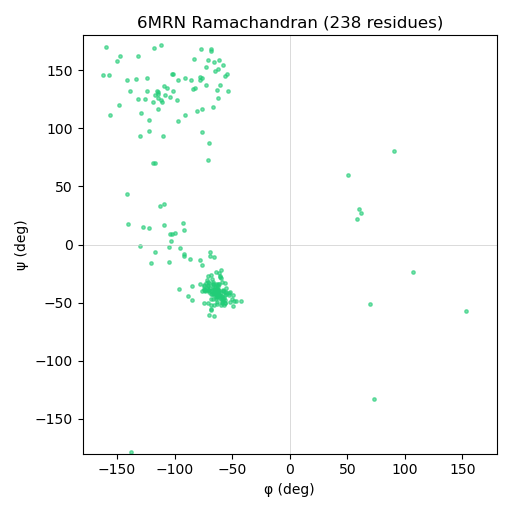918 15.350 -34.275 1.00 94.20 329 ARG A O 1
ATOM 1839 N N . TYR A 1 242 ? -6.583 14.530 -35.575 1.00 87.80 330 TYR A N 1
ATOM 1840 C CA . TYR A 1 242 ? -6.347 13.093 -35.364 1.00 87.27 330 TYR A CA 1
ATOM 1841 C C . TYR A 1 242 ? -6.828 12.249 -36.573 1.00 93.28 330 TYR A C 1
ATOM 1842 O O . TYR A 1 242 ? -7.588 12.718 -37.421 1.00 82.90 330 TYR A O 1
ATOM 1851 N N . SER A 1 243 ? -6.341 11.010 -36.648 0.01 103.06 331 SER A N 1
ATOM 1852 C CA . SER A 1 243 ? -6.984 9.948 -37.432 0.01 103.21 331 SER A CA 1
ATOM 1853 C C . SER A 1 243 ? -8.171 9.465 -36.582 0.01 107.62 331 SER A C 1
ATOM 1854 O O . SER A 1 243 ? -8.066 9.399 -35.355 0.01 115.25 331 SER A O 1
ATOM 1857 N N . SER A 1 244 ? -9.301 9.159 -37.212 1.00 106.05 332 SER A N 1
ATOM 1858 C CA . SER A 1 244 ? -10.529 8.830 -36.473 1.00 99.97 332 SER A CA 1
ATOM 1859 C C . SER A 1 244 ? -10.445 7.426 -35.910 1.00 89.36 332 SER A C 1
ATOM 1860 O O . SER A 1 244 ? -10.344 6.457 -36.672 1.00 96.60 332 SER A O 1
ATOM 1863 N N . LEU A 1 245 ? -10.469 7.331 -34.578 1.00 78.14 333 LEU A N 1
ATOM 1864 C CA . LEU A 1 245 ? -10.722 6.063 -33.852 1.00 69.79 333 LEU A CA 1
ATOM 1865 C C . LEU A 1 245 ? -9.700 4.911 -34.141 1.00 64.28 333 LEU A C 1
ATOM 1866 O O . LEU A 1 245 ? -10.022 3.713 -34.078 1.00 51.80 333 LEU A O 1
ATOM 1871 N N . SER A 1 246 ? -8.462 5.333 -34.430 1.00 57.12 334 SER A N 1
ATOM 1872 C CA . SER A 1 246 ? -7.331 4.473 -34.602 1.00 53.40 334 SER A CA 1
ATOM 1873 C C . SER A 1 246 ? -6.639 4.299 -33.271 1.00 50.45 334 SER A C 1
ATOM 1874 O O . SER A 1 246 ? -6.523 5.217 -32.456 1.00 54.02 334 SER A O 1
ATOM 1877 N N . TRP A 1 247 ? -6.144 3.101 -33.067 1.00 44.84 335 TRP A N 1
ATOM 1878 C CA . TRP A 1 247 ? -5.408 2.814 -31.882 1.00 39.76 335 TRP A CA 1
ATOM 1879 C C . TRP A 1 247 ? -4.003 3.438 -32.024 1.00 40.87 335 TRP A C 1
ATOM 1880 O O . TRP A 1 247 ? -3.464 3.477 -33.138 1.00 41.68 335 TRP A O 1
ATOM 1891 N N . PRO A 1 248 ? -3.433 3.968 -30.911 1.00 37.87 336 PRO A N 1
ATOM 1892 C CA . PRO A 1 248 ? -2.052 4.410 -30.947 1.00 37.14 336 PRO A CA 1
ATOM 1893 C C . PRO A 1 248 ? -1.096 3.257 -31.092 1.00 35.55 336 PRO A C 1
ATOM 1894 O O . PRO A 1 248 ? -1.490 2.103 -30.918 1.00 36.54 336 PRO A O 1
ATOM 1898 N N . THR A 1 249 ? 0.149 3.586 -31.419 1.00 43.16 337 THR A N 1
ATOM 1899 C CA . THR A 1 249 ? 1.276 2.633 -31.571 1.00 47.71 337 THR A CA 1
ATOM 1900 C C . THR A 1 249 ? 2.318 2.848 -30.452 1.00 47.46 337 THR A C 1
ATOM 1901 O O . THR A 1 249 ? 2.219 3.821 -29.705 1.00 46.88 337 THR A O 1
ATOM 1905 N N . THR A 1 250 ? 3.318 1.963 -30.349 1.00 52.23 338 THR A N 1
ATOM 1906 C CA . THR A 1 250 ? 4.431 2.117 -29.370 1.00 52.23 338 THR A CA 1
ATOM 1907 C C . THR A 1 250 ? 5.797 2.360 -30.030 1.00 51.84 338 THR A C 1
ATOM 1908 O O . THR A 1 250 ? 5.894 2.486 -31.253 1.00 55.01 338 THR A O 1
#

Nearest PDB structures (foldseek):
  6mrn-assembly1_A  TM=1.004E+00  e=3.350E-47  Chlamydia trachomatis L2/434/Bu
  5b5q-assembly1_A  TM=9.528E-01  e=2.614E-22  Chlamydia trachomatis
  5b5q-assembly2_B  TM=9.426E-01  e=6.595E-22  Chlamydia trachomatis
  6fdk-assembly1_A  TM=9.326E-01  e=1.176E-21  Chlamydia trachomatis L2/434/Bu
  5hag-assembly1_A  TM=9.509E-01  e=1.122E-20  Chlamydia trachomatis

Secondary structure (DSSP, 8-state):
-GGGSHHHHHHHHHHHHHHHS-B----TTS-B-TTTHHHHHHHHHHHHHHHHTT--HHHHTT--TTS-HHHHHHHHHH--EEEEEEEE-TT--SHHHHHHHHHHHHHH---TT-EEEEEEEETTTTEEEEE-TTSSSSS-HHHHHHHHHHHHHHHHHHS----PPPEEEE--SS--S-TT---HHHHHHHHHHHHHH-TT--HHHHS-SSHHHHHHHHHHHHHHHHHHHHSS-TTPPP--

B-factor: mean 41.85, std 13.92, range [21.39, 115.25]

Foldseek 3Di:
DQLLAPQNLLLLQLVCCVVQVAEDRDAPVDAAAPVCVLVVVLLLLLCLLCLVVVNQPSQVVVPRPQADSVQSSQSSPRHQKYKDKHKDAPPDDDPVVSVVVSVVCNVPVDCHRMAIWMWMQGNVQLEIETEFLAQQSPHHVVVVVVVVQVSQLSSLCSPCPPSDGGHYYYQCPDHLDPDPDSCRSLVNSVVVVVCSVPVPDHPVVVADPDPVRSVVVSVVSCVVSVVVSPPDDRPHHDGD

Organism: Chlamydia trachomatis serovar L2 (strain ATCC VR-902B / DSM 19102 / 434/Bu) (NCBI:txid471472)

Sequence (240 aa):
GALEDNEHLFQFSCLMQNKHRRVLPIDICNPLTKFNFLECICNCLMTKQSVNVNETDMCELFCPPTCTPENYRRLLCTSSVFPFVMWHDPSADTQEAMLTKMDQTMSSGRVGNSHWVLVIVDIEYRCVTFFDSLCDYVASPQQMREQLEGLAVSLGAIYPKLLSPFQVRIGSTVKVQSPGEFTCGAWCCQFLAWYLENPDFDLEEKVPTNPSERRALLADFISTTEQAMSRYSSLSWPTT

InterPro domains:
  IPR003653 Ulp1 protease family, C-terminal catalytic domain [PF02902] (200-304)
  IPR038765 Papain-like cysteine peptidase superfamily [SSF54001] (154-339)

Radius of gyration: 17.2 Å; Cα contacts (8 Å, |Δi|>4): 346; chains: 1; bounding box: 39×46×38 Å